Protein AF-A0A6J3S0J9-F1 (afdb_monomer)

Mean predicted aligned error: 17.0 Å

Solvent-accessible surface area (backbone atoms only — not comparable to full-atom values): 11962 Å² total; per-residue (Å²): 136,82,73,80,59,56,65,54,53,52,51,50,51,54,50,50,54,51,52,51,59,61,66,66,58,61,76,77,70,78,96,75,83,48,81,46,77,47,81,47,69,48,65,46,80,63,73,76,45,63,45,34,35,37,41,35,29,49,75,87,43,62,24,28,32,37,34,47,89,78,54,44,49,42,51,71,37,80,84,13,41,66,56,21,55,54,45,59,74,30,66,72,55,39,50,50,60,51,46,36,37,56,72,44,43,46,46,48,44,68,71,41,34,71,74,58,75,64,53,80,56,81,56,47,78,47,78,47,75,54,89,70,73,98,82,64,100,66,93,48,73,43,75,50,72,42,70,59,64,88,73,85,62,67,74,62,56,58,58,52,54,54,54,52,54,53,51,51,52,54,51,53,51,48,50,52,52,52,55,50,65,74,63,55,88,81,84,80,86,84,87,85,89,81,91,81,134

InterPro domains:
  IPR000353 MHC class II, beta chain, N-terminal [PF00969] (40-112)
  IPR000353 MHC class II, beta chain, N-terminal [SM00921] (39-113)
  IPR011162 MHC classes I/II-like antigen recognition protein [SSF54452] (3-119)
  IPR014745 MHC class II, alpha/beta chain, N-terminal [G3DSA:3.10.320.10] (2-117)
  IPR050160 Major Histocompatibility Complex/Immunoglobulin [PTHR19944] (23-147)

Secondary structure (DSSP, 8-state):
---THHHHHHHHHHHHHHHHHHHS----------EEEEEEEEEETTTTEEEEEEEEEETTEEEEEEETTTTEEEESSGGGHHHHHHHHT-HHHHHHHHHHIIIIIIHHHHHHTTTTTT---PPEEEEEE----TT--S--EEEEEES------HHHHHHHHHHHHHHHHHHHHHHHHHHHHHH---PPP--------

Sequence (197 aa):
MGSSWVPWVVALLVTVVRLDSSMTQGRDAPEDFVIQAKADCYFTNGTENVQFVVRFIFNLEEYARFDSNLGMFVALTELGQPDAELWNNRPDILARSRASVDALCRHNYKLGAPFTVGRKVQPEVTVYPERIPALQHHNLLLCSVTGAQSEYPWRKMLSGIAAFLVGLVFLLVGIVIHTRARKGPKRSSSSTATLRS

Radius of gyration: 37.77 Å; Cα contacts (8 Å, |Δi|>4): 176; chains: 1; bounding box: 152×61×64 Å

Organism: Tursiops truncatus (NCBI:txid9739)

pLDDT: mean 81.74, std 18.05, range [35.72, 98.62]

Structure (mmCIF, N/CA/C/O backbone):
data_AF-A0A6J3S0J9-F1
#
_entry.id   AF-A0A6J3S0J9-F1
#
loop_
_atom_site.group_PDB
_atom_site.id
_atom_site.type_symbol
_atom_site.label_atom_id
_atom_site.label_alt_id
_atom_site.label_comp_id
_atom_site.label_asym_id
_atom_site.label_entity_id
_atom_site.label_seq_id
_atom_site.pdbx_PDB_ins_code
_atom_site.Cartn_x
_atom_site.Cartn_y
_atom_site.Cartn_z
_atom_site.occupancy
_atom_site.B_iso_or_equiv
_atom_site.auth_seq_id
_atom_site.auth_comp_id
_atom_site.auth_asym_id
_atom_site.auth_atom_id
_atom_site.pdbx_PDB_model_num
ATOM 1 N N . MET A 1 1 ? 63.272 47.894 10.908 1.00 46.72 1 MET A N 1
ATOM 2 C CA . MET A 1 1 ? 62.510 47.141 11.925 1.00 46.72 1 MET A CA 1
ATOM 3 C C . MET A 1 1 ? 61.550 46.196 11.212 1.00 46.72 1 MET A C 1
ATOM 5 O O . MET A 1 1 ? 60.620 46.671 10.577 1.00 46.72 1 MET A O 1
ATOM 9 N N . GLY A 1 2 ? 61.840 44.890 11.203 1.00 51.22 2 GLY A N 1
ATOM 10 C CA . GLY A 1 2 ? 61.022 43.879 10.518 1.00 51.22 2 GLY A CA 1
ATOM 11 C C . GLY A 1 2 ? 59.756 43.558 11.312 1.00 51.22 2 GLY A C 1
ATOM 12 O O . GLY A 1 2 ? 59.812 43.411 12.530 1.00 51.22 2 GLY A O 1
ATOM 13 N N . SER A 1 3 ? 58.614 43.512 10.627 1.00 55.75 3 SER A N 1
ATOM 14 C CA . SER A 1 3 ? 57.280 43.384 11.216 1.00 55.75 3 SER A CA 1
ATOM 15 C C . SER A 1 3 ? 57.087 42.032 11.918 1.00 55.75 3 SER A C 1
ATOM 17 O O . SER A 1 3 ? 56.762 41.024 11.294 1.00 55.75 3 SER A O 1
ATOM 19 N N . SER A 1 4 ? 57.253 42.037 13.244 1.00 60.44 4 SER A N 1
ATOM 20 C CA . SER A 1 4 ? 56.967 40.929 14.178 1.00 60.44 4 SER A CA 1
ATOM 21 C C . SER A 1 4 ? 55.512 40.420 14.114 1.00 60.44 4 SER A C 1
ATOM 23 O O . SER A 1 4 ? 55.180 39.376 14.665 1.00 60.44 4 SER A O 1
ATOM 25 N N . TRP A 1 5 ? 54.625 41.128 13.411 1.00 58.59 5 TRP A N 1
ATOM 26 C CA . TRP A 1 5 ? 53.203 40.800 13.314 1.00 58.59 5 TRP A CA 1
ATOM 27 C C . TRP A 1 5 ? 52.876 39.800 12.197 1.00 58.59 5 TRP A C 1
ATOM 29 O O . TRP A 1 5 ? 51.875 39.095 12.289 1.00 58.59 5 TRP A O 1
ATOM 39 N N . VAL A 1 6 ? 53.725 39.682 11.169 1.00 66.94 6 VAL A N 1
ATOM 40 C CA . VAL A 1 6 ? 53.499 38.753 10.043 1.00 66.94 6 VAL A CA 1
ATOM 41 C C . VAL A 1 6 ? 53.469 37.279 10.488 1.00 66.94 6 VAL A C 1
ATOM 43 O O . VAL A 1 6 ? 52.544 36.572 10.088 1.00 66.94 6 VAL A O 1
ATOM 46 N N . PRO A 1 7 ? 54.381 36.793 11.357 1.00 77.38 7 PRO A N 1
ATOM 47 C CA . PRO A 1 7 ? 54.368 35.402 11.813 1.00 77.38 7 PRO A CA 1
ATOM 48 C C . PRO A 1 7 ? 53.100 35.036 12.588 1.00 77.38 7 PRO A C 1
ATOM 50 O O . PRO A 1 7 ? 52.563 33.948 12.404 1.00 77.38 7 PRO A O 1
ATOM 53 N N . TRP A 1 8 ? 52.595 35.953 13.419 1.00 73.81 8 TRP A N 1
ATOM 54 C CA . TRP A 1 8 ? 51.389 35.727 14.215 1.00 73.81 8 TRP A CA 1
ATOM 55 C C . TRP A 1 8 ? 50.136 35.675 13.353 1.00 73.81 8 TRP A C 1
ATOM 57 O O . TRP A 1 8 ? 49.306 34.799 13.558 1.00 73.81 8 TRP A O 1
ATOM 67 N N . VAL A 1 9 ? 50.022 36.550 12.351 1.00 82.56 9 VAL A N 1
ATOM 68 C CA . VAL A 1 9 ? 48.892 36.522 11.411 1.00 82.56 9 VAL A CA 1
ATOM 69 C C . VAL A 1 9 ? 48.903 35.233 10.590 1.00 82.56 9 VAL A C 1
ATOM 71 O O . VAL A 1 9 ? 47.863 34.597 10.448 1.00 82.56 9 VAL A O 1
ATOM 74 N N . VAL A 1 10 ? 50.072 34.796 10.109 1.00 80.06 10 VAL A N 1
ATOM 75 C CA . VAL A 1 10 ? 50.202 33.528 9.373 1.00 80.06 10 VAL A CA 1
ATOM 76 C C . VAL A 1 10 ? 49.875 32.333 10.271 1.00 80.06 10 VAL A C 1
ATOM 78 O O . VAL A 1 10 ? 49.118 31.459 9.860 1.00 80.06 10 VAL A O 1
ATOM 81 N N . ALA A 1 11 ? 50.371 32.307 11.511 1.00 82.06 11 ALA A N 1
ATOM 82 C CA . ALA A 1 11 ? 50.047 31.252 12.468 1.00 82.06 11 ALA A CA 1
ATOM 83 C C . ALA A 1 11 ? 48.541 31.199 12.770 1.00 82.06 11 ALA A C 1
ATOM 85 O O . ALA A 1 11 ? 47.950 30.121 12.779 1.00 82.06 11 ALA A O 1
ATOM 86 N N . LEU A 1 12 ? 47.902 32.354 12.958 1.00 78.94 12 LEU A N 1
ATOM 87 C CA . LEU A 1 12 ? 46.475 32.451 13.259 1.00 78.94 12 LEU A CA 1
ATOM 88 C C . LEU A 1 12 ? 45.626 32.015 12.057 1.00 78.94 12 LEU A C 1
ATOM 90 O O . LEU A 1 12 ? 44.714 31.214 12.229 1.00 78.94 12 LEU A O 1
ATOM 94 N N . LEU A 1 13 ? 45.991 32.420 10.836 1.00 78.06 13 LEU A N 1
ATOM 95 C CA . LEU A 1 13 ? 45.344 31.956 9.604 1.00 78.06 13 LEU A CA 1
ATOM 96 C C . LEU A 1 13 ? 45.483 30.440 9.412 1.00 78.06 13 LEU A C 1
ATOM 98 O O . LEU A 1 13 ? 44.496 29.775 9.122 1.00 78.06 13 LEU A O 1
ATOM 102 N N . VAL A 1 14 ? 46.671 29.867 9.633 1.00 78.06 14 VAL A N 1
ATOM 103 C CA . VAL A 1 14 ? 46.882 28.408 9.545 1.00 78.06 14 VAL A CA 1
ATOM 104 C C . VAL A 1 14 ? 46.053 27.664 10.595 1.00 78.06 14 VAL A C 1
ATOM 106 O O . VAL A 1 14 ? 45.513 26.597 10.307 1.00 78.06 14 VAL A O 1
ATOM 109 N N . THR A 1 15 ? 45.920 28.228 11.797 1.00 75.12 15 THR A N 1
ATOM 110 C CA . THR A 1 15 ? 45.130 27.628 12.882 1.00 75.12 15 THR A CA 1
ATOM 111 C C . THR A 1 15 ? 43.634 27.687 12.574 1.00 75.12 15 THR A C 1
ATOM 113 O O . THR A 1 15 ? 42.947 26.687 12.754 1.00 75.12 15 THR A O 1
ATOM 116 N N . VAL A 1 16 ? 43.142 28.811 12.040 1.00 71.88 16 VAL A N 1
ATOM 117 C CA . VAL A 1 16 ? 41.743 28.978 11.608 1.00 71.88 16 VAL A CA 1
ATOM 118 C C . VAL A 1 16 ? 41.410 28.042 10.445 1.00 71.88 16 VAL A C 1
ATOM 120 O O . VAL A 1 16 ? 40.417 27.329 10.521 1.00 71.88 16 VAL A O 1
ATOM 123 N N . VAL A 1 17 ? 42.273 27.942 9.427 1.00 72.31 17 VAL A N 1
ATOM 124 C CA . VAL A 1 17 ? 42.080 27.010 8.298 1.00 72.31 17 VAL A CA 1
ATOM 125 C C . VAL A 1 17 ? 42.103 25.549 8.766 1.00 72.31 17 VAL A C 1
ATOM 127 O O . VAL A 1 17 ? 41.309 24.738 8.291 1.00 72.31 17 VAL A O 1
ATOM 130 N N . ARG A 1 18 ? 42.962 25.196 9.735 1.00 65.31 18 ARG A N 1
ATOM 131 C CA . ARG A 1 18 ? 42.960 23.854 10.343 1.00 65.31 18 ARG A CA 1
ATOM 132 C C . ARG A 1 18 ? 41.688 23.564 11.142 1.00 65.31 18 ARG A C 1
ATOM 134 O O . ARG A 1 18 ? 41.173 22.452 11.045 1.00 65.31 18 ARG A O 1
ATOM 141 N N . LEU A 1 19 ? 41.185 24.533 11.905 1.00 59.28 19 LEU A N 1
ATOM 142 C CA . LEU A 1 19 ? 39.927 24.416 12.651 1.00 59.28 19 LEU A CA 1
ATOM 143 C C . LEU A 1 19 ? 38.725 24.254 11.710 1.00 59.28 19 LEU A C 1
ATOM 145 O O . LEU A 1 19 ? 37.902 23.372 11.950 1.00 59.28 19 LEU A O 1
ATOM 149 N N . ASP A 1 20 ? 38.679 25.002 10.606 1.00 56.66 20 ASP A N 1
ATOM 150 C CA . ASP A 1 20 ? 37.645 24.847 9.574 1.00 56.66 20 ASP A CA 1
ATOM 151 C C . ASP A 1 20 ? 37.714 23.467 8.906 1.00 56.66 20 ASP A C 1
ATOM 153 O O . ASP A 1 20 ? 36.693 22.796 8.780 1.00 56.66 20 ASP A O 1
ATOM 157 N N . SER A 1 21 ? 38.914 22.977 8.566 1.00 56.25 21 SER A N 1
ATOM 158 C CA . SER A 1 21 ? 39.073 21.636 7.978 1.00 56.25 21 SER A CA 1
ATOM 159 C C . SER A 1 21 ? 38.695 20.493 8.931 1.00 56.25 21 SER A C 1
ATOM 161 O O . SER A 1 21 ? 38.283 19.426 8.487 1.00 56.25 21 SER A O 1
ATOM 163 N N . SER A 1 22 ? 38.799 20.712 10.248 1.00 54.09 22 SER A N 1
ATOM 164 C CA . SER A 1 22 ? 38.376 19.738 11.262 1.00 54.09 22 SER A CA 1
ATOM 165 C C . SER A 1 22 ? 36.866 19.764 11.513 1.00 54.09 22 SER A C 1
ATOM 167 O O . SER A 1 22 ? 36.322 18.759 11.966 1.00 54.09 22 SER A O 1
ATOM 169 N N . MET A 1 23 ? 36.192 20.891 11.258 1.00 51.59 23 MET A N 1
ATOM 170 C CA . MET A 1 23 ? 34.734 21.019 11.367 1.00 51.59 23 MET A CA 1
ATOM 171 C C . MET A 1 23 ? 34.013 20.551 10.092 1.00 51.59 23 MET A C 1
ATOM 173 O O . MET A 1 23 ? 32.847 20.170 10.168 1.00 51.59 23 MET A O 1
ATOM 177 N N . THR A 1 24 ? 34.696 20.526 8.938 1.00 48.28 24 THR A N 1
ATOM 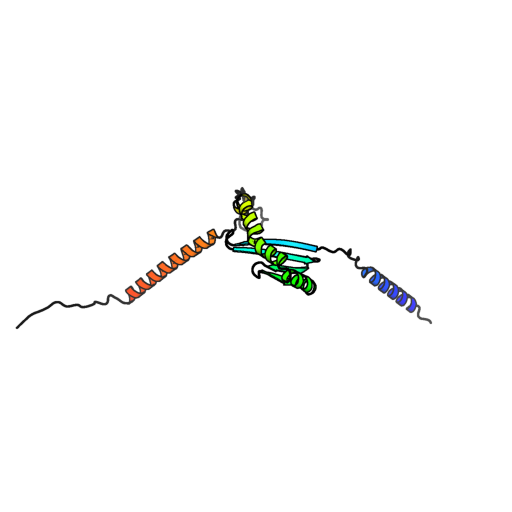178 C CA . THR A 1 24 ? 34.169 19.973 7.674 1.00 48.28 24 THR A CA 1
ATOM 179 C C . THR A 1 24 ? 34.428 18.484 7.485 1.00 48.28 24 THR A C 1
ATOM 181 O O . THR A 1 24 ? 33.928 17.913 6.515 1.00 48.28 24 THR A O 1
ATOM 184 N N . GLN A 1 25 ? 35.080 17.815 8.442 1.00 49.88 25 GLN A N 1
ATOM 185 C CA . GLN A 1 25 ? 34.893 16.377 8.619 1.00 49.88 25 GLN A CA 1
ATOM 186 C C . GLN A 1 25 ? 33.493 16.155 9.206 1.00 49.88 25 GLN A C 1
ATOM 188 O O . GLN A 1 25 ? 33.313 15.762 10.362 1.00 49.88 25 GLN A O 1
ATOM 193 N N . GLY A 1 26 ? 32.477 16.466 8.391 1.00 52.38 26 GLY A N 1
ATOM 194 C CA . GLY A 1 26 ? 31.163 15.876 8.532 1.00 52.38 26 GLY A CA 1
ATOM 195 C C . GLY A 1 26 ? 31.412 14.396 8.730 1.00 52.38 26 GLY A C 1
ATOM 196 O O . GLY A 1 26 ? 32.150 13.791 7.957 1.00 52.38 26 GLY A O 1
ATOM 197 N N . ARG A 1 27 ? 30.926 13.856 9.848 1.00 55.41 27 ARG A N 1
ATOM 198 C CA . ARG A 1 27 ? 31.007 12.421 10.108 1.00 55.41 27 ARG A CA 1
ATOM 199 C C . ARG A 1 27 ? 30.498 11.754 8.843 1.00 55.41 27 ARG A C 1
ATOM 201 O O . ARG A 1 27 ? 29.330 11.970 8.519 1.00 55.41 27 ARG A O 1
ATOM 208 N N . ASP A 1 28 ? 31.373 11.049 8.130 1.00 59.69 28 ASP A N 1
ATOM 209 C CA . ASP A 1 28 ? 30.977 10.259 6.977 1.00 59.69 28 ASP A CA 1
ATOM 210 C C . ASP A 1 28 ? 29.789 9.427 7.448 1.00 59.69 28 ASP A C 1
ATOM 212 O O . ASP A 1 28 ? 29.893 8.653 8.409 1.00 59.69 28 ASP A O 1
ATOM 216 N N . ALA A 1 29 ? 28.610 9.715 6.891 1.00 63.25 29 ALA A N 1
ATOM 217 C CA . ALA A 1 29 ? 27.454 8.889 7.165 1.00 63.25 29 ALA A CA 1
ATOM 218 C C . ALA A 1 29 ? 27.861 7.468 6.751 1.00 63.25 29 ALA A C 1
ATOM 220 O O . ALA A 1 29 ? 28.479 7.325 5.693 1.00 63.25 29 ALA A O 1
ATOM 221 N N . PRO A 1 30 ? 27.593 6.434 7.569 1.00 61.44 30 PRO A N 1
ATOM 222 C CA . PRO A 1 30 ? 27.855 5.069 7.138 1.00 61.44 30 PRO A CA 1
ATOM 223 C C . PRO A 1 30 ? 27.197 4.869 5.768 1.00 61.44 30 PRO A C 1
ATOM 225 O O . PRO A 1 30 ? 26.044 5.268 5.585 1.00 61.44 30 PRO A O 1
ATOM 228 N N . GLU A 1 31 ? 27.948 4.333 4.802 1.00 75.31 31 GLU A N 1
ATOM 229 C CA . GLU A 1 31 ? 27.462 4.048 3.447 1.00 75.31 31 GLU A CA 1
ATOM 230 C C . GLU A 1 31 ? 26.459 2.880 3.487 1.00 75.31 31 GLU A C 1
ATOM 232 O O . GLU A 1 31 ? 26.742 1.769 3.045 1.00 75.31 31 GLU A O 1
ATOM 237 N N . ASP A 1 32 ? 25.286 3.116 4.071 1.00 87.31 32 ASP A N 1
ATOM 238 C CA . ASP A 1 32 ? 24.189 2.160 4.147 1.00 87.31 32 ASP A CA 1
ATOM 239 C C . ASP A 1 32 ? 23.201 2.388 3.002 1.00 87.31 32 ASP A C 1
ATOM 241 O O . ASP A 1 32 ? 22.883 3.518 2.619 1.00 87.31 32 ASP A O 1
ATOM 245 N N . PHE A 1 33 ? 22.668 1.284 2.480 1.00 89.31 33 PHE A N 1
ATOM 246 C CA . PHE A 1 33 ? 21.561 1.304 1.534 1.00 89.31 33 PHE A CA 1
ATOM 247 C C . PHE A 1 33 ? 20.405 0.437 2.033 1.00 89.31 33 PHE A C 1
ATOM 249 O O . PHE A 1 33 ? 20.592 -0.614 2.645 1.00 89.31 33 PHE A O 1
ATOM 256 N N . VAL A 1 34 ? 19.182 0.875 1.750 1.00 95.06 34 VAL A N 1
ATOM 257 C CA . VAL A 1 34 ? 17.946 0.195 2.128 1.00 95.06 34 VAL A CA 1
ATOM 258 C C . VAL A 1 34 ? 17.063 0.056 0.898 1.00 95.06 34 VAL A C 1
ATOM 260 O O . VAL A 1 34 ? 16.648 1.047 0.297 1.00 95.06 34 VAL A O 1
ATOM 263 N N . ILE A 1 35 ? 16.729 -1.189 0.562 1.00 94.88 35 ILE A N 1
ATOM 264 C CA . ILE A 1 35 ? 15.734 -1.527 -0.458 1.00 94.88 35 ILE A CA 1
ATOM 265 C C . ILE A 1 35 ? 14.481 -2.031 0.254 1.00 94.88 35 ILE A C 1
ATOM 267 O O . ILE A 1 35 ? 14.553 -2.916 1.109 1.00 94.88 35 ILE A O 1
ATOM 271 N N . GLN A 1 36 ? 13.320 -1.486 -0.100 1.00 97.81 36 GLN A N 1
ATOM 272 C CA . GLN A 1 36 ? 12.030 -1.922 0.425 1.00 97.81 36 GLN A CA 1
ATOM 273 C C . GLN A 1 36 ? 11.041 -2.143 -0.714 1.00 97.81 36 GLN A C 1
ATOM 275 O O . GLN A 1 36 ? 10.965 -1.355 -1.653 1.00 97.81 36 GLN A O 1
ATOM 280 N N . ALA A 1 37 ? 10.224 -3.184 -0.583 1.00 97.06 37 ALA A N 1
ATOM 281 C CA . ALA A 1 37 ? 9.032 -3.376 -1.393 1.00 97.06 37 ALA A CA 1
ATOM 282 C C . ALA A 1 37 ? 7.812 -3.381 -0.468 1.00 97.06 37 ALA A C 1
ATOM 284 O O . ALA A 1 37 ? 7.770 -4.143 0.501 1.00 97.06 37 ALA A O 1
ATOM 285 N N . LYS A 1 38 ? 6.827 -2.522 -0.741 1.00 97.88 38 LYS A N 1
ATOM 286 C CA . LYS A 1 38 ? 5.572 -2.451 0.023 1.00 97.88 38 LYS A CA 1
ATOM 287 C C . LYS A 1 38 ? 4.406 -2.827 -0.872 1.00 97.88 38 LYS A C 1
ATOM 289 O O . LYS A 1 38 ? 4.217 -2.204 -1.910 1.00 97.88 38 LYS A O 1
ATOM 294 N N . ALA A 1 39 ? 3.648 -3.840 -0.470 1.00 97.50 39 ALA A N 1
ATOM 295 C CA . ALA A 1 39 ? 2.450 -4.293 -1.163 1.00 97.50 39 ALA A CA 1
ATOM 296 C C . ALA A 1 39 ? 1.217 -3.867 -0.355 1.00 97.50 39 ALA A C 1
ATOM 298 O O . ALA A 1 39 ? 0.883 -4.485 0.656 1.00 97.50 39 ALA A O 1
ATOM 299 N N . ASP A 1 40 ? 0.570 -2.797 -0.803 1.00 98.06 40 ASP A N 1
ATOM 300 C CA . ASP A 1 40 ? -0.580 -2.187 -0.150 1.00 98.06 40 ASP A CA 1
ATOM 301 C C . ASP A 1 40 ? -1.884 -2.631 -0.833 1.00 98.06 40 ASP A C 1
ATOM 303 O O . ASP A 1 40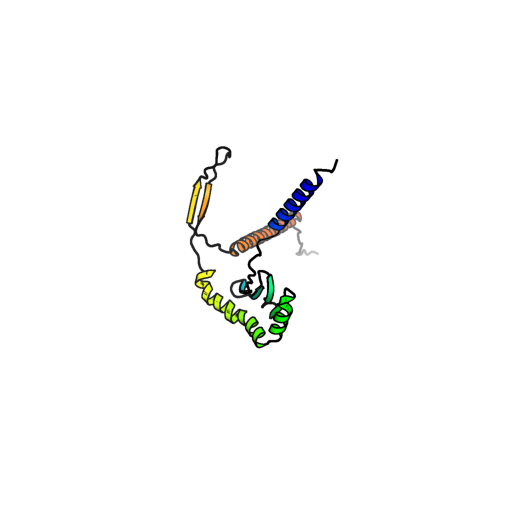 ? -1.988 -2.668 -2.062 1.00 98.06 40 ASP A O 1
ATOM 307 N N . CYS A 1 41 ? -2.906 -2.927 -0.027 1.00 97.69 41 CYS A N 1
ATOM 308 C CA . CYS A 1 41 ? -4.274 -3.164 -0.486 1.00 97.69 41 CYS A CA 1
ATOM 309 C C . CYS A 1 41 ? -5.195 -2.091 0.104 1.00 97.69 41 CYS A C 1
ATOM 311 O O . CYS A 1 41 ? -5.412 -2.054 1.317 1.00 97.69 41 CYS A O 1
ATOM 313 N N . TYR A 1 42 ? -5.765 -1.244 -0.748 1.00 96.62 42 TYR A N 1
ATOM 314 C CA . TYR A 1 42 ? -6.741 -0.233 -0.350 1.00 96.62 42 TYR A CA 1
ATOM 315 C C . TYR A 1 42 ? -8.157 -0.748 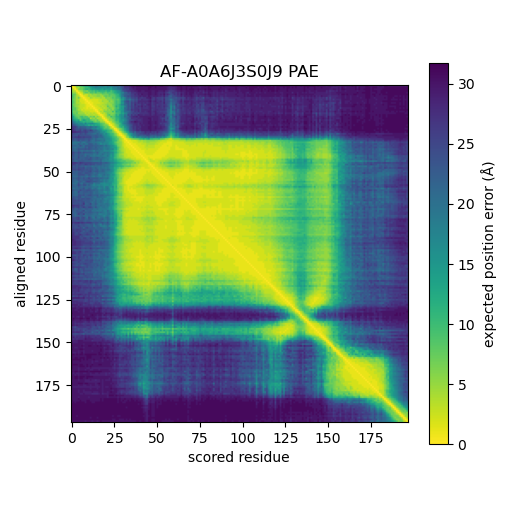-0.598 1.00 96.62 42 TYR A C 1
ATOM 317 O O . TYR A 1 42 ? -8.504 -1.121 -1.716 1.00 96.62 42 TYR A O 1
ATOM 325 N N . PHE A 1 43 ? -8.975 -0.754 0.453 1.00 95.00 43 PHE A N 1
ATOM 326 C CA . PHE A 1 43 ? -10.333 -1.295 0.445 1.00 95.00 43 PHE A CA 1
ATOM 327 C C . PHE A 1 43 ? -11.348 -0.164 0.587 1.00 95.00 43 PHE A C 1
ATOM 329 O O . PHE A 1 43 ? -11.467 0.435 1.656 1.00 95.00 43 PHE A O 1
ATOM 336 N N . THR A 1 44 ? -12.094 0.122 -0.479 1.00 92.62 44 THR A N 1
ATOM 337 C CA . THR A 1 44 ? -13.189 1.095 -0.454 1.00 92.62 44 THR A CA 1
ATOM 338 C C . THR A 1 44 ? -14.514 0.350 -0.508 1.00 92.62 44 THR A C 1
ATOM 340 O O . THR A 1 44 ? -14.765 -0.428 -1.427 1.00 92.62 44 THR A O 1
ATOM 343 N N . ASN A 1 45 ? -15.361 0.592 0.495 1.00 89.94 45 ASN A N 1
ATOM 344 C CA . ASN A 1 45 ? -16.615 -0.134 0.697 1.00 89.94 45 ASN A CA 1
ATOM 345 C C . ASN A 1 45 ? -16.418 -1.665 0.775 1.00 89.94 45 ASN A C 1
ATOM 347 O O . ASN A 1 45 ? -16.964 -2.449 -0.003 1.00 89.94 45 ASN A O 1
ATOM 351 N N . GLY A 1 46 ? -15.579 -2.104 1.716 1.00 88.94 46 GLY A N 1
ATOM 352 C CA . GLY A 1 46 ? -15.258 -3.519 1.891 1.00 88.94 46 GLY A CA 1
ATOM 353 C C . GLY A 1 46 ? -14.446 -4.059 0.718 1.00 88.94 46 GLY A C 1
ATOM 354 O O . GLY A 1 46 ? -13.377 -3.541 0.415 1.00 88.94 46 GLY A O 1
ATOM 355 N N . THR A 1 47 ? -14.943 -5.104 0.055 1.00 93.88 47 THR A N 1
ATOM 356 C CA . THR A 1 47 ? -14.276 -5.661 -1.126 1.00 93.88 47 THR A CA 1
ATOM 357 C C . THR A 1 47 ? -14.834 -5.128 -2.436 1.00 93.88 47 THR A C 1
ATOM 359 O O . THR A 1 47 ? -14.427 -5.633 -3.460 1.00 93.88 47 THR A O 1
ATOM 362 N N . GLU A 1 48 ? -15.784 -4.196 -2.487 1.00 92.12 48 GLU A N 1
ATOM 363 C CA . GLU A 1 48 ? -16.358 -3.776 -3.777 1.00 92.12 48 GLU A CA 1
ATOM 364 C C . GLU A 1 48 ? -15.284 -3.172 -4.696 1.00 92.12 48 GLU A C 1
ATOM 366 O O . GLU A 1 48 ? -15.003 -3.719 -5.767 1.00 92.12 48 GLU A O 1
ATOM 371 N N . ASN A 1 49 ? -14.602 -2.134 -4.209 1.00 95.06 49 ASN A N 1
ATOM 372 C CA . ASN A 1 49 ? -13.510 -1.473 -4.908 1.00 95.06 49 ASN A CA 1
ATOM 373 C C . ASN A 1 49 ? -12.192 -1.696 -4.153 1.00 95.06 49 ASN A C 1
ATOM 375 O O . ASN A 1 49 ? -12.033 -1.255 -3.011 1.00 95.06 49 ASN A O 1
ATOM 379 N N . VAL A 1 50 ? -11.263 -2.410 -4.789 1.00 97.56 50 VAL A N 1
ATOM 380 C CA . VAL A 1 50 ? -9.982 -2.802 -4.199 1.00 97.56 50 VAL A CA 1
ATOM 381 C C . VAL A 1 50 ? -8.861 -2.377 -5.127 1.00 97.56 50 VAL A C 1
ATOM 383 O O . VAL A 1 50 ? -8.806 -2.831 -6.266 1.00 97.56 50 VAL A O 1
ATOM 386 N N . GLN A 1 51 ? -7.953 -1.553 -4.612 1.00 97.81 51 GLN A N 1
ATOM 387 C CA . GLN A 1 51 ? -6.746 -1.152 -5.321 1.00 97.81 51 GLN A CA 1
ATOM 388 C C . GLN A 1 51 ? -5.542 -1.854 -4.697 1.00 97.81 51 GLN A C 1
ATOM 390 O O . GLN A 1 51 ? -5.275 -1.711 -3.504 1.00 97.81 51 GLN A O 1
ATOM 395 N N . PHE A 1 52 ? -4.810 -2.599 -5.515 1.00 98.38 52 PHE A N 1
ATOM 396 C CA . PHE A 1 52 ? -3.521 -3.173 -5.161 1.00 98.38 52 PHE A CA 1
ATOM 397 C C . PHE A 1 52 ? -2.389 -2.300 -5.705 1.00 98.38 52 PHE A C 1
ATOM 399 O O . PHE A 1 52 ? -2.377 -1.964 -6.894 1.00 98.38 52 PHE A O 1
ATOM 406 N N . VAL A 1 53 ? -1.444 -1.946 -4.837 1.00 98.44 53 VAL A N 1
ATOM 407 C CA . VAL A 1 53 ? -0.283 -1.121 -5.181 1.00 98.44 53 VAL A CA 1
ATOM 408 C C . VAL A 1 53 ? 0.981 -1.782 -4.652 1.00 98.44 53 VAL A C 1
ATOM 410 O O . VAL A 1 53 ? 1.054 -2.109 -3.471 1.00 98.44 53 VAL A O 1
ATOM 413 N N . VAL A 1 54 ? 1.992 -1.950 -5.503 1.00 98.25 54 VAL A N 1
ATOM 414 C CA . VAL A 1 54 ? 3.332 -2.373 -5.067 1.00 98.25 54 VAL A CA 1
ATOM 415 C C . VAL A 1 54 ? 4.297 -1.226 -5.283 1.00 98.25 54 VAL A C 1
ATOM 417 O O . VAL A 1 54 ? 4.445 -0.775 -6.411 1.00 98.25 54 VAL A O 1
ATOM 420 N N . ARG A 1 55 ? 4.945 -0.763 -4.218 1.00 98.38 55 ARG A N 1
ATOM 421 C CA . ARG A 1 55 ? 5.914 0.338 -4.227 1.00 98.38 55 ARG A CA 1
ATOM 422 C C . ARG A 1 55 ? 7.318 -0.217 -4.042 1.00 98.38 55 ARG A C 1
ATOM 424 O O . ARG A 1 55 ? 7.539 -0.948 -3.075 1.00 98.38 55 ARG A O 1
ATOM 431 N N . PHE A 1 56 ? 8.247 0.160 -4.911 1.00 98.12 56 PHE A N 1
ATOM 432 C CA . PHE A 1 56 ? 9.668 -0.164 -4.795 1.00 98.12 56 PHE A CA 1
ATOM 433 C C . PHE A 1 56 ? 10.428 1.089 -4.367 1.00 98.12 56 PHE A C 1
ATOM 435 O O . PHE A 1 56 ? 10.338 2.129 -5.017 1.00 98.12 56 PHE A O 1
ATOM 442 N N . ILE A 1 57 ? 11.114 1.003 -3.228 1.00 98.25 57 ILE A N 1
ATOM 443 C CA . ILE A 1 57 ? 11.696 2.143 -2.518 1.00 98.25 57 ILE A CA 1
ATOM 444 C C . ILE A 1 57 ? 13.181 1.876 -2.290 1.00 98.25 57 ILE A C 1
ATOM 446 O O . ILE A 1 57 ? 13.545 0.839 -1.733 1.00 98.25 57 ILE A O 1
ATOM 450 N N . PHE A 1 58 ? 14.020 2.829 -2.678 1.00 96.38 58 PHE A N 1
ATOM 451 C CA . PHE A 1 58 ? 15.459 2.831 -2.455 1.00 96.38 58 PHE A CA 1
ATOM 452 C C . PHE A 1 58 ? 15.834 4.041 -1.598 1.00 96.38 58 PHE A C 1
ATOM 454 O O . PHE A 1 58 ? 15.542 5.168 -1.977 1.00 96.38 58 PHE A O 1
ATOM 461 N N . ASN A 1 59 ? 16.441 3.830 -0.426 1.00 93.12 59 ASN A N 1
ATOM 462 C CA . ASN A 1 59 ? 16.889 4.905 0.475 1.00 93.12 59 ASN A CA 1
ATOM 463 C C . ASN A 1 59 ? 15.826 5.987 0.752 1.00 93.12 59 ASN A C 1
ATOM 465 O O . ASN A 1 59 ? 16.149 7.165 0.863 1.00 93.12 59 ASN A O 1
ATOM 469 N N . LEU A 1 60 ? 14.562 5.567 0.912 1.00 93.56 60 LEU A N 1
ATOM 470 C CA . LEU A 1 60 ? 13.359 6.401 1.110 1.00 93.56 60 LEU A CA 1
ATOM 471 C C . LEU A 1 60 ? 12.739 7.003 -0.162 1.00 93.56 60 LEU A C 1
ATOM 473 O O . LEU A 1 60 ? 11.633 7.537 -0.085 1.00 93.56 60 LEU A O 1
ATOM 477 N N . GLU A 1 61 ? 13.378 6.870 -1.319 1.00 96.44 61 GLU A N 1
ATOM 478 C CA . GLU A 1 61 ? 12.844 7.316 -2.603 1.00 96.44 61 GLU A CA 1
ATOM 479 C C . GLU A 1 61 ? 12.103 6.177 -3.309 1.00 96.44 61 GLU A C 1
ATOM 481 O O . GLU A 1 61 ? 12.659 5.116 -3.595 1.00 96.44 61 GLU A O 1
ATOM 486 N N . GLU A 1 62 ? 10.814 6.375 -3.580 1.00 98.00 62 GLU A N 1
ATOM 487 C CA . GLU A 1 62 ? 10.038 5.424 -4.370 1.00 98.00 62 GLU A CA 1
ATOM 488 C C . GLU A 1 62 ? 10.400 5.576 -5.849 1.00 98.00 62 GLU A C 1
ATOM 490 O O . GLU A 1 62 ? 10.091 6.596 -6.459 1.00 98.00 62 GLU A O 1
ATOM 495 N N . TYR A 1 63 ? 11.042 4.561 -6.423 1.00 98.12 63 TYR A N 1
ATOM 496 C CA . TYR A 1 63 ? 11.612 4.645 -7.766 1.00 98.12 63 TYR A CA 1
ATOM 497 C C . TYR A 1 63 ? 10.717 3.993 -8.834 1.00 98.12 63 TYR A C 1
ATOM 499 O O . TYR A 1 63 ? 10.698 4.427 -9.987 1.00 98.12 63 TYR A O 1
ATOM 507 N N . ALA A 1 64 ? 9.917 2.989 -8.461 1.00 98.44 64 ALA A N 1
ATOM 508 C CA . ALA A 1 64 ? 8.956 2.326 -9.342 1.00 98.44 64 ALA A CA 1
ATOM 509 C C . ALA A 1 64 ? 7.719 1.845 -8.570 1.00 98.44 64 ALA A C 1
ATOM 511 O O . ALA A 1 64 ? 7.779 1.572 -7.367 1.00 98.44 64 ALA A O 1
ATOM 512 N N . ARG A 1 65 ? 6.589 1.699 -9.270 1.00 98.44 65 ARG A N 1
ATOM 513 C CA . ARG A 1 65 ? 5.310 1.280 -8.683 1.00 98.44 65 ARG A CA 1
ATOM 514 C C . ARG A 1 65 ? 4.477 0.434 -9.635 1.00 98.44 65 ARG A C 1
ATOM 516 O O . ARG A 1 65 ? 4.285 0.828 -10.774 1.00 98.44 65 ARG A O 1
ATOM 523 N N . PHE A 1 66 ? 3.880 -0.656 -9.162 1.00 98.62 66 PHE A N 1
ATOM 524 C CA . PHE A 1 66 ? 2.711 -1.256 -9.813 1.00 98.62 66 PHE A CA 1
ATOM 525 C C . PHE A 1 66 ? 1.430 -0.643 -9.253 1.00 98.62 66 PHE A C 1
ATOM 527 O O . PHE A 1 66 ? 1.251 -0.633 -8.036 1.00 98.62 66 PHE A O 1
ATOM 534 N N . ASP A 1 67 ? 0.522 -0.198 -10.119 1.00 98.06 67 ASP A N 1
ATOM 535 C CA . ASP A 1 67 ? -0.827 0.217 -9.725 1.00 98.06 67 ASP A CA 1
ATOM 536 C C . ASP A 1 67 ? -1.865 -0.618 -10.474 1.00 98.06 67 ASP A C 1
ATOM 538 O O . ASP A 1 67 ? -1.932 -0.585 -11.702 1.00 98.06 67 ASP A O 1
ATOM 542 N N . SER A 1 68 ? -2.700 -1.357 -9.742 1.00 98.00 68 SER A N 1
ATOM 543 C CA . SER A 1 68 ? -3.781 -2.163 -10.325 1.00 98.00 68 SER A CA 1
ATOM 544 C C . SER A 1 68 ? -4.799 -1.360 -11.141 1.00 98.00 68 SER A C 1
ATOM 546 O O . SER A 1 68 ? -5.355 -1.915 -12.085 1.00 98.00 68 SER A O 1
ATOM 548 N N . ASN A 1 69 ? -4.998 -0.068 -10.847 1.00 97.00 69 ASN A N 1
ATOM 549 C CA . ASN A 1 69 ? -5.889 0.793 -11.630 1.00 97.00 69 ASN A CA 1
ATOM 550 C C . ASN A 1 69 ? -5.321 1.081 -13.025 1.00 97.00 69 ASN A C 1
ATOM 552 O O . ASN A 1 69 ? -6.074 1.220 -13.985 1.00 97.00 69 ASN A O 1
ATOM 556 N N . LEU A 1 70 ? -3.992 1.153 -13.141 1.00 97.56 70 LEU A N 1
ATOM 557 C CA . LEU A 1 70 ? -3.290 1.253 -14.424 1.00 97.56 70 LEU A CA 1
ATOM 558 C C . LEU A 1 70 ? -3.049 -0.133 -15.036 1.00 97.56 70 LEU A C 1
ATOM 560 O O . LEU A 1 70 ? -2.893 -0.283 -16.245 1.00 97.56 70 LEU A O 1
ATOM 564 N N . GLY A 1 71 ? -2.990 -1.158 -14.188 1.00 97.62 71 GLY A N 1
ATOM 565 C CA . GLY A 1 71 ? -2.674 -2.525 -14.559 1.00 97.62 71 GLY A CA 1
ATOM 566 C C . GLY A 1 71 ? -1.229 -2.703 -15.016 1.00 97.62 71 GLY A C 1
ATOM 567 O O . GLY A 1 71 ? -0.956 -3.677 -15.716 1.00 97.62 71 GLY A O 1
ATOM 568 N N . MET A 1 72 ? -0.312 -1.795 -14.677 1.00 98.12 72 MET A N 1
ATOM 569 C CA . MET A 1 72 ? 1.086 -1.861 -15.106 1.00 98.12 72 MET A CA 1
ATOM 570 C C . MET A 1 72 ? 2.053 -1.197 -14.130 1.00 98.12 72 MET A C 1
ATOM 572 O O . MET A 1 72 ? 1.640 -0.482 -13.215 1.00 98.12 72 MET A O 1
ATOM 576 N N . PHE A 1 73 ? 3.340 -1.487 -14.313 1.00 98.44 73 PHE A N 1
ATOM 577 C CA . PHE A 1 73 ? 4.423 -0.851 -13.577 1.00 98.44 73 PHE A CA 1
ATOM 578 C C . PHE A 1 73 ? 4.736 0.518 -14.187 1.00 98.44 73 PHE A C 1
ATOM 580 O O . PHE A 1 73 ? 4.759 0.676 -15.406 1.00 98.44 73 PHE A O 1
ATOM 587 N N . VAL A 1 74 ? 4.979 1.506 -13.338 1.00 98.25 74 VAL A N 1
ATOM 588 C CA . VAL A 1 74 ? 5.290 2.887 -13.696 1.00 98.25 74 VAL A CA 1
ATOM 589 C C . VAL A 1 74 ? 6.571 3.278 -12.975 1.00 98.25 74 VAL A C 1
ATOM 591 O O . VAL A 1 74 ? 6.693 3.069 -11.766 1.00 98.25 74 VAL A O 1
ATOM 594 N N . ALA A 1 75 ? 7.522 3.836 -13.715 1.00 98.19 75 ALA A N 1
ATOM 595 C CA . ALA A 1 75 ? 8.713 4.444 -13.144 1.00 98.19 75 ALA A CA 1
ATOM 596 C C . ALA A 1 75 ? 8.367 5.825 -12.576 1.00 98.19 75 ALA A C 1
ATOM 598 O O . ALA A 1 75 ? 7.687 6.616 -13.231 1.00 98.19 75 ALA A O 1
ATOM 599 N N . LEU A 1 76 ? 8.816 6.102 -11.355 1.00 97.81 76 LEU A N 1
ATOM 600 C CA . LEU A 1 76 ? 8.663 7.407 -10.704 1.00 97.81 76 LEU A CA 1
ATOM 601 C C . LEU A 1 76 ? 9.944 8.242 -10.802 1.00 97.81 76 LEU A C 1
ATOM 603 O O . LEU A 1 76 ? 9.888 9.463 -10.687 1.00 97.81 76 LEU A O 1
ATOM 607 N N . THR A 1 77 ? 11.076 7.581 -11.044 1.00 97.62 77 THR A N 1
ATOM 608 C CA . THR A 1 77 ? 12.398 8.185 -11.219 1.00 97.62 77 THR A CA 1
ATOM 609 C C . THR A 1 77 ? 13.129 7.514 -12.383 1.00 97.62 77 THR A C 1
ATOM 611 O O . THR A 1 77 ? 12.724 6.445 -12.848 1.00 97.62 77 THR A O 1
ATOM 614 N N . GLU A 1 78 ? 14.231 8.112 -12.843 1.00 96.69 78 GLU A N 1
ATOM 615 C CA . GLU A 1 78 ? 15.066 7.543 -13.915 1.00 96.69 78 GLU A CA 1
ATOM 616 C C . GLU A 1 78 ? 15.622 6.158 -13.548 1.00 96.69 78 GLU A C 1
ATOM 618 O O . GLU A 1 78 ? 15.679 5.267 -14.393 1.00 96.69 78 GLU A O 1
ATOM 623 N N . LEU A 1 79 ? 15.938 5.940 -12.264 1.00 95.31 79 LEU A N 1
ATOM 624 C CA . LEU A 1 79 ? 16.400 4.649 -11.746 1.00 95.31 79 LEU A CA 1
ATOM 625 C C . LEU A 1 79 ? 15.378 3.527 -11.991 1.00 95.31 79 LEU A C 1
ATOM 627 O O . LEU A 1 79 ? 15.761 2.387 -12.236 1.00 95.31 79 LEU A O 1
ATOM 631 N N . GLY A 1 80 ? 14.079 3.841 -11.938 1.00 97.62 80 GLY A N 1
ATOM 632 C CA . GLY A 1 80 ? 13.006 2.859 -12.101 1.00 97.62 80 GLY A CA 1
ATOM 633 C C . GLY A 1 80 ? 12.572 2.576 -13.524 1.00 97.62 80 GLY A C 1
ATOM 634 O O . GLY A 1 80 ? 11.805 1.636 -13.736 1.00 97.62 80 GLY A O 1
ATOM 635 N N . GLN A 1 81 ? 13.032 3.361 -14.496 1.00 98.31 81 GLN A N 1
ATOM 636 C CA . GLN A 1 81 ? 12.686 3.164 -15.898 1.00 98.31 81 GLN A CA 1
ATOM 637 C C . GLN A 1 81 ? 13.043 1.761 -16.425 1.00 98.31 81 GLN A C 1
ATOM 639 O O . GLN A 1 81 ? 12.134 1.098 -16.937 1.00 98.31 81 GLN A O 1
ATOM 644 N N . PRO A 1 82 ? 14.286 1.253 -16.272 1.00 98.12 82 PRO A N 1
ATOM 645 C CA . PRO A 1 82 ? 14.637 -0.075 -16.781 1.00 98.12 82 PRO A CA 1
ATOM 646 C C . PRO A 1 82 ? 13.807 -1.190 -16.134 1.00 98.12 82 PRO A C 1
ATOM 648 O O . PRO A 1 82 ? 13.379 -2.119 -16.820 1.00 98.12 82 PRO A O 1
ATOM 651 N N . ASP A 1 83 ? 13.525 -1.076 -14.836 1.00 97.50 83 ASP A N 1
ATOM 652 C CA . ASP A 1 83 ? 12.721 -2.049 -14.095 1.00 97.50 83 ASP A CA 1
ATOM 653 C C . ASP A 1 83 ? 11.262 -2.058 -14.572 1.00 97.50 83 ASP A C 1
ATOM 655 O O . ASP A 1 83 ? 10.700 -3.118 -14.861 1.00 97.50 83 ASP A O 1
ATOM 659 N N . ALA A 1 84 ? 10.644 -0.881 -14.713 1.00 98.19 84 ALA A N 1
ATOM 660 C CA . ALA A 1 84 ? 9.266 -0.767 -15.178 1.00 98.19 84 ALA A CA 1
ATOM 661 C C . ALA A 1 84 ? 9.099 -1.301 -16.611 1.00 98.19 84 ALA A C 1
ATOM 663 O O . ALA A 1 84 ? 8.153 -2.045 -16.881 1.00 98.19 84 ALA A O 1
ATOM 664 N N . GLU A 1 85 ? 10.018 -0.969 -17.523 1.00 97.88 85 GLU A N 1
ATOM 665 C CA . GLU A 1 85 ? 10.019 -1.490 -18.895 1.00 97.88 85 GLU A CA 1
ATOM 666 C C . GLU A 1 85 ? 10.185 -3.015 -18.916 1.00 97.88 85 GLU A C 1
ATOM 668 O O . GLU A 1 85 ? 9.410 -3.719 -19.572 1.00 97.88 85 GLU A O 1
ATOM 673 N N . LEU A 1 86 ? 11.143 -3.547 -18.150 1.00 97.88 86 LEU A N 1
ATOM 674 C CA . LEU A 1 86 ? 11.388 -4.984 -18.056 1.00 97.88 86 LEU A CA 1
ATOM 675 C C . LEU A 1 86 ? 10.159 -5.737 -17.534 1.00 97.88 86 LEU A C 1
ATOM 677 O O . LEU A 1 86 ? 9.742 -6.729 -18.136 1.00 97.88 86 LEU A O 1
ATOM 681 N N . TRP A 1 87 ? 9.562 -5.285 -16.430 1.00 98.19 87 TRP A N 1
ATOM 682 C CA . TRP A 1 87 ? 8.419 -5.966 -15.821 1.00 98.19 87 TRP A CA 1
ATOM 683 C C . TRP A 1 87 ? 7.151 -5.866 -16.666 1.00 98.19 87 TRP A C 1
ATOM 685 O O . TRP A 1 87 ? 6.384 -6.828 -16.724 1.00 98.19 87 TRP A O 1
ATOM 695 N N . ASN A 1 88 ? 6.939 -4.754 -17.372 1.00 98.38 88 ASN A N 1
ATOM 696 C CA . ASN A 1 88 ? 5.803 -4.614 -18.284 1.00 98.38 88 ASN A CA 1
ATOM 697 C C . ASN A 1 88 ? 5.933 -5.495 -19.533 1.00 98.38 88 ASN A C 1
ATOM 699 O O . ASN A 1 88 ? 4.922 -5.978 -20.041 1.00 98.38 88 ASN A O 1
ATOM 703 N N . ASN A 1 89 ? 7.157 -5.772 -19.986 1.00 98.06 89 ASN A N 1
ATOM 704 C CA . ASN A 1 89 ? 7.423 -6.695 -21.093 1.00 98.06 89 ASN A CA 1
ATOM 705 C C . ASN A 1 89 ? 7.374 -8.180 -20.680 1.00 98.06 89 ASN A C 1
ATOM 707 O O . ASN A 1 89 ? 7.4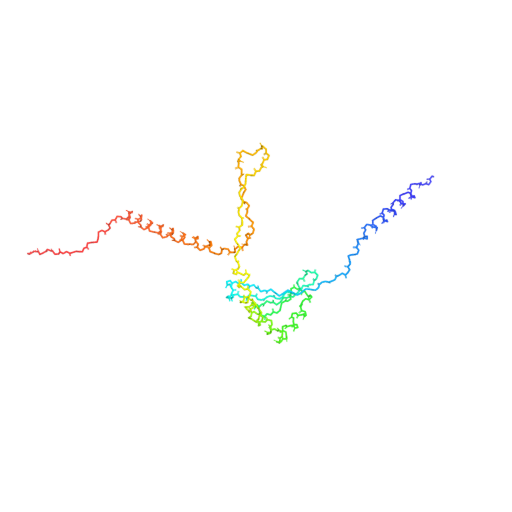92 -9.068 -21.527 1.00 98.06 89 ASN A O 1
ATOM 711 N N . ARG A 1 90 ? 7.181 -8.473 -19.387 1.00 98.25 90 ARG A N 1
ATOM 712 C CA . ARG A 1 90 ? 7.086 -9.827 -18.828 1.00 98.25 90 ARG A CA 1
ATOM 713 C C . ARG A 1 90 ? 5.627 -10.185 -18.514 1.00 98.25 90 ARG A C 1
ATOM 715 O O . ARG A 1 90 ? 5.116 -9.812 -17.453 1.00 98.25 90 ARG A O 1
ATOM 722 N N . PRO A 1 91 ? 4.929 -10.930 -19.397 1.00 97.25 91 PRO A N 1
ATOM 723 C CA . PRO A 1 91 ? 3.497 -11.190 -19.238 1.00 97.25 91 PRO A CA 1
ATOM 724 C C . PRO A 1 91 ? 3.176 -12.010 -17.983 1.00 97.25 91 PRO A C 1
ATOM 726 O O . PRO A 1 91 ? 2.121 -11.822 -17.384 1.00 97.25 91 PRO A O 1
ATOM 729 N N . ASP A 1 92 ? 4.092 -12.877 -17.549 1.00 97.56 92 ASP A N 1
ATOM 730 C CA . ASP A 1 92 ? 3.982 -13.665 -16.322 1.00 97.56 92 ASP A CA 1
ATOM 731 C C . ASP A 1 92 ? 3.936 -12.786 -15.063 1.00 97.56 92 ASP A C 1
ATOM 733 O O . ASP A 1 92 ? 3.113 -13.016 -14.172 1.00 97.56 92 ASP A O 1
ATOM 737 N N . ILE A 1 93 ? 4.783 -11.756 -15.007 1.00 96.94 93 ILE A N 1
ATOM 738 C CA . ILE A 1 93 ? 4.857 -10.813 -13.885 1.00 96.94 93 ILE A CA 1
ATOM 739 C C . ILE A 1 93 ? 3.632 -9.902 -13.900 1.00 96.94 93 ILE A C 1
ATOM 741 O O . ILE A 1 93 ? 2.936 -9.777 -12.893 1.00 96.94 93 ILE A O 1
ATOM 745 N N . LEU A 1 94 ? 3.325 -9.312 -15.055 1.00 97.56 94 LEU A N 1
ATOM 746 C CA . LEU A 1 94 ? 2.228 -8.363 -15.200 1.00 97.56 94 LEU A CA 1
ATOM 747 C C . LEU A 1 94 ? 0.863 -9.006 -14.906 1.00 97.56 94 LEU A C 1
ATOM 749 O O . LEU A 1 94 ? 0.042 -8.427 -14.193 1.00 97.56 94 LEU A O 1
ATOM 753 N N . ALA A 1 95 ? 0.630 -10.228 -15.401 1.00 97.81 95 ALA A N 1
ATOM 754 C CA . ALA A 1 95 ? -0.592 -10.977 -15.122 1.00 97.81 95 ALA A CA 1
ATOM 755 C C . ALA A 1 95 ? -0.715 -11.336 -13.636 1.00 97.81 95 ALA A C 1
ATOM 757 O O . ALA A 1 95 ? -1.786 -11.164 -13.053 1.00 97.81 95 ALA A O 1
ATOM 758 N N . ARG A 1 96 ? 0.380 -11.776 -13.000 1.00 97.50 96 ARG A N 1
ATOM 759 C CA . ARG A 1 96 ? 0.390 -12.080 -11.563 1.00 97.50 96 ARG A CA 1
ATOM 760 C C . ARG A 1 96 ? 0.086 -10.838 -10.727 1.00 97.50 96 ARG A C 1
ATOM 762 O O . ARG A 1 96 ? -0.761 -10.914 -9.845 1.00 97.50 96 ARG A O 1
ATOM 769 N N . SER A 1 97 ? 0.713 -9.700 -11.030 1.00 97.69 97 SER A N 1
ATOM 770 C CA . SER A 1 97 ? 0.475 -8.437 -10.319 1.00 97.69 97 SER A CA 1
ATOM 771 C C . SER A 1 97 ? -0.976 -7.966 -10.437 1.00 97.69 97 SER A C 1
ATOM 773 O O . SER A 1 97 ? -1.559 -7.538 -9.444 1.00 97.69 97 SER A O 1
ATOM 775 N N . ARG A 1 98 ? -1.594 -8.103 -11.619 1.00 98.12 98 ARG A N 1
ATOM 776 C CA . ARG A 1 98 ? -3.027 -7.816 -11.821 1.00 98.12 98 ARG A CA 1
ATOM 777 C C . ARG A 1 98 ? -3.918 -8.761 -11.012 1.00 98.12 98 ARG A C 1
ATOM 779 O O . ARG A 1 98 ? -4.862 -8.312 -10.370 1.00 98.12 98 ARG A O 1
ATOM 786 N N . ALA A 1 99 ? -3.591 -10.052 -10.994 1.00 98.19 99 ALA A N 1
ATOM 787 C CA . ALA A 1 99 ? -4.351 -11.063 -10.261 1.00 98.19 99 ALA A CA 1
ATOM 788 C C . ALA A 1 99 ? -4.270 -10.905 -8.728 1.00 98.19 99 ALA A C 1
ATOM 790 O O . ALA A 1 99 ? -5.147 -11.399 -8.017 1.00 98.19 99 ALA A O 1
ATOM 791 N N . SER A 1 100 ? -3.263 -10.196 -8.202 1.00 98.12 100 SER A N 1
ATOM 792 C CA . SER A 1 100 ? -3.092 -9.958 -6.760 1.00 98.12 100 SER A CA 1
ATOM 793 C C . SER A 1 100 ? -4.265 -9.222 -6.106 1.00 98.12 100 SER A C 1
ATOM 795 O O . SER A 1 100 ? -4.500 -9.410 -4.911 1.00 98.12 100 SER A O 1
ATOM 797 N N . VAL A 1 101 ? -5.042 -8.434 -6.858 1.00 98.31 101 VAL A N 1
ATOM 798 C CA . VAL A 1 101 ? -6.261 -7.793 -6.332 1.00 98.31 101 VAL A CA 1
ATOM 799 C C . VAL A 1 101 ? -7.211 -8.844 -5.748 1.00 98.31 101 VAL A C 1
ATOM 801 O O . VAL A 1 101 ? -7.675 -8.718 -4.612 1.00 98.31 101 VAL A O 1
ATOM 804 N N . ASP A 1 102 ? -7.456 -9.923 -6.485 1.00 97.81 102 ASP A N 1
ATOM 805 C CA . ASP A 1 102 ? -8.382 -10.967 -6.054 1.00 97.81 102 ASP A CA 1
ATOM 806 C C . ASP A 1 102 ? -7.680 -12.031 -5.209 1.00 97.81 102 ASP A C 1
ATOM 808 O O . ASP A 1 102 ? -8.157 -12.380 -4.124 1.00 97.81 102 ASP A O 1
ATOM 812 N N . ALA A 1 103 ? -6.528 -12.513 -5.685 1.00 97.00 103 ALA A N 1
ATOM 813 C CA . ALA A 1 103 ? -5.803 -13.624 -5.079 1.00 97.00 103 ALA A CA 1
ATOM 814 C C . ALA A 1 103 ? -5.214 -13.279 -3.705 1.00 97.00 103 ALA A C 1
ATOM 816 O O . ALA A 1 103 ? -5.130 -14.153 -2.847 1.00 97.00 103 ALA A O 1
ATOM 817 N N . LEU A 1 104 ? -4.826 -12.018 -3.488 1.00 96.44 104 LEU A N 1
ATOM 818 C CA . LEU A 1 104 ? -4.206 -11.566 -2.245 1.00 96.44 104 LEU A CA 1
ATOM 819 C C . LEU A 1 104 ? -5.130 -10.623 -1.474 1.00 96.44 104 LEU A C 1
ATOM 821 O O . LEU A 1 104 ? -5.528 -10.948 -0.357 1.00 96.44 104 LEU A O 1
ATOM 825 N N . CYS A 1 105 ? -5.514 -9.480 -2.052 1.00 97.75 105 CYS A N 1
ATOM 826 C CA . CYS A 1 105 ? -6.241 -8.457 -1.298 1.00 97.75 105 CYS A CA 1
ATOM 827 C C . CYS A 1 105 ? -7.640 -8.928 -0.879 1.00 97.75 105 CYS A C 1
ATOM 829 O O . CYS A 1 105 ? -7.944 -8.961 0.314 1.00 97.75 105 CYS A O 1
ATOM 831 N N . ARG A 1 106 ? -8.503 -9.327 -1.827 1.00 97.81 106 ARG A N 1
ATOM 832 C CA . ARG A 1 106 ? -9.865 -9.792 -1.491 1.00 97.81 106 ARG A CA 1
ATOM 833 C C . ARG A 1 106 ? -9.844 -11.057 -0.645 1.00 97.81 106 ARG A C 1
ATOM 835 O O . ARG A 1 106 ? -10.656 -11.180 0.272 1.00 97.81 106 ARG A O 1
ATOM 842 N N . HIS A 1 107 ? -8.940 -11.985 -0.950 1.00 96.19 107 HIS A N 1
ATOM 843 C CA . HIS A 1 107 ? -8.781 -13.213 -0.179 1.00 96.19 107 HIS A CA 1
ATOM 844 C C . HIS A 1 107 ? -8.451 -12.912 1.291 1.00 96.19 107 HIS A C 1
ATOM 846 O O . HIS A 1 107 ? -9.198 -13.315 2.185 1.00 96.19 107 HIS A O 1
ATOM 852 N N . ASN A 1 108 ? -7.412 -12.113 1.544 1.00 96.44 108 ASN A N 1
ATOM 853 C CA . ASN A 1 108 ? -6.994 -11.766 2.901 1.00 96.44 108 ASN A CA 1
ATOM 854 C C . ASN A 1 108 ? -8.010 -10.883 3.622 1.00 96.44 108 ASN A C 1
ATOM 856 O O . ASN A 1 108 ? -8.203 -11.049 4.822 1.00 96.44 108 ASN A O 1
ATOM 860 N N . TYR A 1 109 ? -8.706 -9.987 2.916 1.00 95.88 109 TYR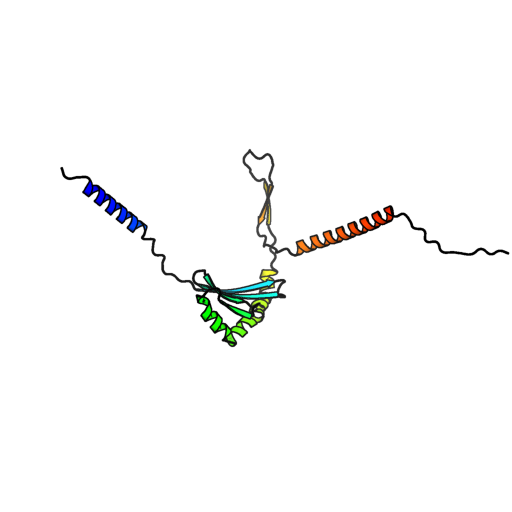 A N 1
ATOM 861 C CA . TYR A 1 109 ? -9.781 -9.203 3.521 1.00 95.88 109 TYR A CA 1
ATOM 862 C C . TYR A 1 109 ? -10.896 -10.105 4.052 1.00 95.88 109 TYR A C 1
ATOM 864 O O . TYR A 1 109 ? -11.339 -9.923 5.179 1.00 95.88 109 TYR A O 1
ATOM 872 N N . LYS A 1 110 ? -11.327 -11.111 3.281 1.00 94.56 110 LYS A N 1
ATOM 873 C CA . LYS A 1 110 ? -12.372 -12.054 3.718 1.00 94.56 110 LYS A CA 1
ATOM 874 C C . LYS A 1 110 ? -11.954 -12.847 4.955 1.00 94.56 110 LYS A C 1
ATOM 876 O O . LYS A 1 110 ? -12.780 -13.056 5.838 1.00 94.56 110 LYS A O 1
ATOM 881 N N . LEU A 1 111 ? -10.687 -13.255 5.028 1.00 94.44 111 LEU A N 1
ATOM 882 C CA . LEU A 1 111 ? -10.145 -13.950 6.195 1.00 94.44 111 LEU A CA 1
ATOM 883 C C . LEU A 1 111 ? -9.998 -13.012 7.400 1.00 94.44 111 LEU A C 1
ATOM 885 O O . LEU A 1 111 ? -10.328 -13.399 8.515 1.00 94.44 111 LEU A O 1
ATOM 889 N N . GLY A 1 112 ? -9.525 -11.784 7.171 1.00 92.81 112 GLY A N 1
ATOM 890 C CA . GLY A 1 112 ? -9.157 -10.817 8.203 1.00 92.81 112 GLY A CA 1
ATOM 891 C C . GLY A 1 112 ? -10.311 -10.012 8.792 1.00 92.81 112 GLY A C 1
ATOM 892 O O . GLY A 1 112 ? -10.306 -9.689 9.981 1.00 92.81 112 GLY A O 1
ATOM 893 N N . ALA A 1 113 ? -11.306 -9.680 7.970 1.00 91.56 113 ALA A N 1
ATOM 894 C CA . ALA A 1 113 ? -12.382 -8.762 8.323 1.00 91.56 113 ALA A CA 1
ATOM 895 C C . ALA A 1 113 ? -13.128 -9.124 9.620 1.00 91.56 113 ALA A C 1
ATOM 897 O O . ALA A 1 113 ? -13.403 -8.196 10.382 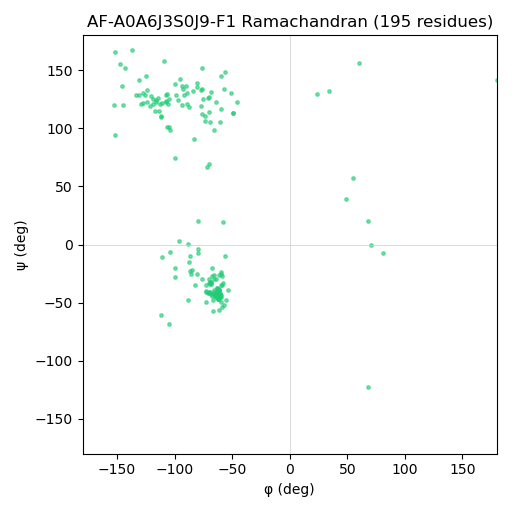1.00 91.56 113 ALA A O 1
ATOM 898 N N . PRO A 1 114 ? -13.418 -10.403 9.943 1.00 89.44 114 PRO A N 1
ATOM 899 C CA . PRO A 1 114 ? -14.110 -10.745 11.185 1.00 89.44 114 PRO A CA 1
ATOM 900 C C . PRO A 1 114 ? -13.394 -10.276 12.460 1.00 89.44 114 PRO A C 1
ATOM 902 O O . PRO A 1 114 ? -14.057 -9.917 13.429 1.00 89.44 114 PRO A O 1
ATOM 905 N N . PHE A 1 115 ? -12.057 -10.247 12.468 1.00 86.94 115 PHE A N 1
ATOM 906 C CA . PHE A 1 115 ? -11.261 -9.932 13.662 1.00 86.94 115 PHE A CA 1
ATOM 907 C C . PHE A 1 115 ? -10.515 -8.592 13.596 1.00 86.94 115 PHE A C 1
ATOM 909 O O . PHE A 1 115 ? -9.997 -8.142 14.620 1.00 86.94 115 PHE A O 1
ATOM 916 N N . THR A 1 116 ? -10.463 -7.942 12.430 1.00 88.31 116 THR A N 1
ATOM 917 C CA . THR A 1 116 ? -9.903 -6.590 12.269 1.00 88.31 116 THR A CA 1
ATOM 918 C C . THR A 1 116 ? -11.005 -5.551 12.092 1.00 88.31 116 THR A C 1
ATOM 920 O O . THR A 1 116 ? -11.246 -4.755 12.992 1.00 88.31 116 THR A O 1
ATOM 923 N N . VAL A 1 117 ? -11.714 -5.583 10.963 1.00 87.38 117 VAL A N 1
ATOM 924 C CA . VAL A 1 117 ? -12.716 -4.575 10.576 1.00 87.38 117 VAL A CA 1
ATOM 925 C C . VAL A 1 117 ? -13.991 -4.689 11.412 1.00 87.38 117 VAL A C 1
ATOM 927 O O . VAL A 1 117 ? -14.580 -3.684 11.795 1.00 87.38 117 VAL A O 1
ATOM 930 N N . GLY A 1 118 ? -14.428 -5.915 11.701 1.00 81.94 118 GLY A N 1
ATOM 931 C CA . GLY A 1 118 ? -15.615 -6.191 12.509 1.00 81.94 118 GLY A CA 1
ATOM 932 C C . GLY A 1 118 ? -15.386 -6.080 14.018 1.00 81.94 118 GLY A C 1
ATOM 933 O O . GLY A 1 118 ? -16.346 -6.168 14.785 1.00 81.94 118 GLY A O 1
ATOM 934 N N . ARG A 1 119 ? -14.138 -5.893 14.462 1.00 83.94 119 ARG A N 1
ATOM 935 C CA . ARG A 1 119 ? -13.795 -5.825 15.882 1.00 83.94 119 ARG A CA 1
ATOM 936 C C . ARG A 1 119 ? -14.307 -4.521 16.485 1.00 83.94 119 ARG A C 1
ATOM 938 O O . ARG A 1 119 ? -13.985 -3.437 16.015 1.00 83.94 119 ARG A O 1
ATOM 945 N N . LYS A 1 120 ? -15.070 -4.640 17.571 1.00 83.00 120 LYS A N 1
ATOM 946 C CA . LYS A 1 120 ? -15.545 -3.508 18.369 1.00 83.00 120 LYS A CA 1
ATOM 947 C C . LYS A 1 120 ? -15.043 -3.652 19.794 1.00 83.00 120 LYS A C 1
ATOM 949 O O . LYS A 1 120 ? -15.226 -4.700 20.408 1.00 83.00 120 LYS A O 1
ATOM 954 N N . VAL A 1 121 ? -14.413 -2.601 20.304 1.00 86.12 121 VAL A N 1
ATOM 955 C CA . VAL A 1 121 ? -13.941 -2.517 21.689 1.00 86.12 121 VAL A CA 1
ATOM 956 C C . VAL A 1 121 ? -14.747 -1.427 22.378 1.00 86.12 121 VAL A C 1
ATOM 958 O O . VAL A 1 121 ? -14.850 -0.316 21.861 1.00 86.12 121 VAL A O 1
ATOM 961 N N . GLN A 1 122 ? -15.363 -1.764 23.511 1.00 84.50 122 GLN A N 1
ATOM 962 C CA . GLN A 1 122 ? -16.089 -0.779 24.307 1.00 84.50 122 GLN A CA 1
ATOM 963 C C . GLN A 1 122 ? -15.080 0.176 24.956 1.00 84.50 122 GLN A C 1
ATOM 965 O O . GLN A 1 122 ? -14.146 -0.309 25.599 1.00 84.50 122 GLN A O 1
ATOM 970 N N . PRO A 1 123 ? -15.233 1.499 24.783 1.00 88.94 123 PRO A N 1
ATOM 971 C CA . PRO A 1 123 ? -14.352 2.455 25.425 1.00 88.94 123 PRO A CA 1
ATOM 972 C C . PRO A 1 123 ? -14.689 2.609 26.907 1.00 88.94 123 PRO A C 1
ATOM 974 O O . PRO A 1 123 ? -15.844 2.485 27.317 1.00 88.94 123 PRO A O 1
ATOM 977 N N . GLU A 1 124 ? -13.680 2.950 27.691 1.00 88.62 124 GLU A N 1
ATOM 978 C CA . GLU A 1 124 ? -13.833 3.381 29.072 1.00 88.62 124 GLU A CA 1
ATOM 979 C C . GLU A 1 124 ? 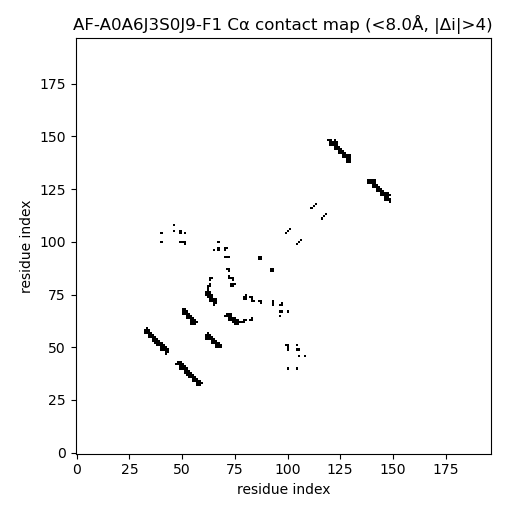-13.910 4.911 29.111 1.00 88.62 124 GLU A C 1
ATOM 981 O O . GLU A 1 124 ? -13.171 5.601 28.406 1.00 88.62 124 GLU A O 1
ATOM 986 N N . VAL A 1 125 ? -14.839 5.450 29.901 1.00 92.75 125 VAL A N 1
ATOM 987 C CA . VAL A 1 125 ? -15.095 6.891 29.985 1.00 92.75 125 VAL A CA 1
ATOM 988 C C . VAL A 1 125 ? -14.956 7.336 31.428 1.00 92.75 125 VAL A C 1
ATOM 990 O O . VAL A 1 125 ? -15.671 6.855 32.305 1.00 92.75 125 VAL A O 1
ATOM 993 N N . THR A 1 126 ? -14.067 8.293 31.666 1.00 90.31 126 THR A N 1
ATOM 994 C CA . THR A 1 126 ? -13.851 8.892 32.985 1.00 90.31 126 THR A CA 1
ATOM 995 C C . THR A 1 126 ? -14.040 10.402 32.906 1.00 90.31 126 THR A C 1
ATOM 997 O O . THR A 1 126 ? -13.536 11.058 31.994 1.00 90.31 126 THR A O 1
ATOM 1000 N N . VAL A 1 127 ? -14.802 10.956 33.852 1.00 92.62 127 VAL A N 1
ATOM 1001 C CA . VAL A 1 127 ? -15.069 12.397 33.943 1.00 92.62 127 VAL A CA 1
ATOM 1002 C C . VAL A 1 127 ? -14.476 12.912 35.239 1.00 92.62 127 VAL A C 1
ATOM 1004 O O . VAL A 1 127 ? -14.801 12.409 36.314 1.00 92.62 127 VAL A O 1
ATOM 1007 N N . TYR A 1 128 ? -13.617 13.917 35.146 1.00 88.81 128 TYR A N 1
ATOM 1008 C CA . TYR A 1 128 ? -12.995 14.526 36.314 1.00 88.81 128 TYR A CA 1
ATOM 1009 C C . TYR A 1 128 ? -12.845 16.040 36.136 1.00 88.81 128 TYR A C 1
ATOM 1011 O O . TYR A 1 128 ? -12.759 16.529 35.008 1.00 88.81 128 TYR A O 1
ATOM 1019 N N . PRO A 1 129 ? -12.855 16.814 37.235 1.00 86.88 129 PRO A N 1
ATOM 1020 C CA . PRO A 1 129 ? -12.605 18.246 37.169 1.00 86.88 129 PRO A CA 1
ATOM 1021 C C . PRO A 1 129 ? -11.150 18.512 36.781 1.00 86.88 129 PRO A C 1
ATOM 1023 O O . PRO A 1 129 ? -10.227 17.956 37.382 1.00 86.88 129 PRO A O 1
ATOM 1026 N N . GLU A 1 130 ? -10.951 19.389 35.803 1.00 78.38 130 GLU A N 1
ATOM 1027 C CA . GLU A 1 130 ? -9.618 19.826 35.408 1.00 78.38 130 GLU A CA 1
ATOM 1028 C C . GLU A 1 130 ? -9.086 20.807 36.459 1.00 78.38 130 GLU A C 1
ATOM 1030 O O . GLU A 1 130 ? -9.732 21.808 36.785 1.00 78.38 130 GLU A O 1
ATOM 1035 N N . ARG A 1 131 ? -7.908 20.536 37.028 1.00 69.94 131 ARG A N 1
ATOM 1036 C CA . ARG A 1 131 ? -7.284 21.451 37.994 1.00 69.94 131 ARG A CA 1
ATOM 1037 C C . ARG A 1 131 ? -6.537 22.552 37.245 1.00 69.94 131 ARG A C 1
ATOM 1039 O O . ARG A 1 131 ? -5.359 22.403 36.942 1.00 69.94 131 ARG A O 1
ATOM 1046 N N . ILE A 1 132 ? -7.216 23.661 36.968 1.00 65.88 132 ILE A N 1
ATOM 1047 C CA . ILE A 1 132 ? -6.612 24.829 36.310 1.00 65.88 132 ILE A CA 1
ATOM 1048 C C . ILE A 1 132 ? -6.039 25.787 37.378 1.00 65.88 132 ILE A C 1
ATOM 1050 O O . ILE A 1 132 ? -6.712 26.046 38.379 1.00 65.88 132 ILE A O 1
ATOM 1054 N N . PRO A 1 133 ? -4.821 26.345 37.202 1.00 63.28 133 PRO A N 1
ATOM 1055 C CA . PRO A 1 133 ? -4.326 27.451 38.023 1.00 63.28 133 PRO A CA 1
ATOM 1056 C C . PRO A 1 133 ? -5.285 28.652 37.974 1.00 63.28 133 PRO A C 1
ATOM 1058 O O . PRO A 1 133 ? -5.923 28.894 36.954 1.00 63.28 133 PRO A O 1
ATOM 1061 N N . ALA A 1 134 ? -5.354 29.413 39.068 1.00 59.69 134 ALA A N 1
ATOM 1062 C CA . ALA A 1 134 ? -6.405 30.366 39.461 1.00 59.69 134 ALA A CA 1
ATOM 1063 C C . ALA A 1 134 ? -6.759 31.556 38.519 1.00 59.69 134 ALA A C 1
ATOM 1065 O O . ALA A 1 134 ? -7.350 32.526 38.983 1.00 59.69 134 ALA A O 1
ATOM 1066 N N . LEU A 1 135 ? -6.430 31.528 37.221 1.00 58.47 135 LEU A N 1
ATOM 1067 C CA . LEU A 1 135 ? -6.676 32.627 36.274 1.00 58.47 135 LEU A CA 1
ATOM 1068 C C . LEU A 1 135 ? -7.852 32.419 35.296 1.00 58.47 135 LEU A C 1
ATOM 1070 O O . LEU A 1 135 ? -8.178 33.343 34.550 1.00 58.47 135 LEU A O 1
ATOM 1074 N N . GLN A 1 136 ? -8.498 31.248 35.261 1.00 58.19 136 GLN A N 1
ATOM 1075 C CA . GLN A 1 136 ? -9.620 30.987 34.347 1.00 58.19 136 GLN A CA 1
ATOM 1076 C C . GLN A 1 136 ? -10.942 30.854 35.110 1.00 58.19 136 GLN A C 1
ATOM 1078 O O . GLN A 1 136 ? -11.096 30.013 35.987 1.00 58.19 136 GLN A O 1
ATOM 1083 N N . HIS A 1 137 ? -11.912 31.702 34.763 1.00 56.97 137 HIS A N 1
ATOM 1084 C CA . HIS A 1 137 ? -13.178 31.898 35.482 1.00 56.97 137 HIS A CA 1
ATOM 1085 C C . HIS A 1 137 ? -14.237 30.811 35.191 1.00 56.97 137 HIS A C 1
ATOM 1087 O O . HIS A 1 137 ? -15.435 31.035 35.381 1.00 56.97 137 HIS A O 1
ATOM 1093 N N . HIS A 1 138 ? -13.827 29.638 34.698 1.00 64.75 138 HIS A N 1
ATOM 1094 C CA . HIS A 1 138 ? -14.730 28.562 34.294 1.00 64.75 138 HIS A CA 1
ATOM 1095 C C . HIS A 1 138 ? -14.257 27.220 34.855 1.00 64.75 138 HIS A C 1
ATOM 1097 O O . HIS A 1 138 ? -13.107 26.829 34.670 1.00 64.75 138 HIS A O 1
ATOM 1103 N N . ASN A 1 139 ? -15.169 26.498 35.509 1.00 71.06 139 ASN A N 1
ATOM 1104 C CA . ASN A 1 139 ? -14.932 25.125 35.945 1.00 71.06 139 ASN A CA 1
ATOM 1105 C C . ASN A 1 139 ? -14.979 24.207 34.715 1.00 71.06 139 ASN A C 1
ATOM 1107 O O . ASN A 1 139 ? -16.047 24.017 34.131 1.00 71.06 139 ASN A O 1
ATOM 1111 N N . LEU A 1 140 ? -13.833 23.658 34.313 1.00 79.38 140 LEU A N 1
ATOM 1112 C CA . LEU A 1 140 ? -13.731 22.719 33.197 1.00 79.38 140 LEU A CA 1
ATOM 1113 C C . LEU A 1 140 ? -13.836 21.273 33.708 1.00 79.38 140 LEU A C 1
ATOM 1115 O O . LEU A 1 140 ? -13.182 20.900 34.682 1.00 79.38 140 LEU A O 1
ATOM 1119 N N . LEU A 1 141 ? -14.644 20.452 33.037 1.00 86.25 141 LEU A N 1
ATOM 1120 C CA . LEU A 1 141 ? -14.691 19.002 33.235 1.00 86.25 141 LEU A CA 1
ATOM 1121 C C . LEU A 1 141 ? -13.985 18.329 32.057 1.00 86.25 141 LEU A C 1
ATOM 1123 O O . LEU A 1 141 ? -14.357 18.565 30.906 1.00 86.25 141 LEU A O 1
ATOM 1127 N N . LEU A 1 142 ? -12.992 17.487 32.337 1.00 88.88 142 LEU A N 1
ATOM 1128 C CA . LEU A 1 142 ? -12.319 16.677 31.331 1.00 88.88 142 LEU A CA 1
ATOM 1129 C C . LEU A 1 142 ? -13.006 15.313 31.229 1.00 88.88 142 LEU A C 1
ATOM 1131 O O . LEU A 1 142 ? -13.224 14.630 32.230 1.00 88.88 142 LEU A O 1
ATOM 1135 N N . CYS A 1 143 ? -13.359 14.928 30.004 1.00 91.00 143 CYS A N 1
ATOM 1136 C CA . CYS A 1 143 ? -13.876 13.606 29.671 1.00 91.00 143 CYS A CA 1
ATOM 1137 C C . CYS A 1 143 ? -12.770 12.825 28.961 1.00 91.00 143 CYS A C 1
ATOM 1139 O O . CYS A 1 143 ? -12.522 13.034 27.773 1.00 91.00 143 CYS A O 1
ATOM 1141 N N . SER A 1 144 ? -12.099 11.937 29.687 1.00 90.88 144 SER A N 1
ATOM 1142 C CA . SER A 1 144 ? -11.086 11.051 29.122 1.00 90.88 144 SER A CA 1
ATOM 1143 C C . SER A 1 144 ? -11.751 9.765 28.638 1.00 90.88 144 SER A C 1
ATOM 1145 O O . SER A 1 144 ? -12.413 9.068 29.410 1.00 90.88 144 SER A O 1
ATOM 1147 N N . VAL A 1 145 ? -11.604 9.477 27.342 1.00 90.88 145 VAL A N 1
ATOM 1148 C CA . VAL A 1 145 ? -12.123 8.269 26.694 1.00 90.88 145 VAL A CA 1
ATOM 1149 C C . VAL A 1 145 ? -10.939 7.398 26.292 1.00 90.88 145 VAL A C 1
ATOM 1151 O O . VAL A 1 145 ? -10.190 7.743 25.378 1.00 90.88 145 VAL A O 1
ATOM 1154 N N . THR A 1 146 ? -10.760 6.272 26.970 1.00 87.44 146 THR A N 1
ATOM 1155 C CA . THR A 1 146 ? -9.664 5.323 26.738 1.00 87.44 146 THR A CA 1
ATOM 1156 C C . THR A 1 146 ? -10.189 4.037 26.104 1.00 87.44 146 THR A C 1
ATOM 1158 O O . THR A 1 146 ? -11.378 3.727 26.149 1.00 87.44 146 THR A O 1
ATOM 1161 N N . GLY A 1 147 ? -9.315 3.291 25.424 1.00 79.12 147 GLY A N 1
ATOM 1162 C CA . GLY A 1 147 ? -9.677 1.999 24.822 1.00 79.12 147 GLY A CA 1
ATOM 1163 C C . GLY A 1 147 ? -10.618 2.071 23.610 1.00 79.12 147 GLY A C 1
ATOM 1164 O O . GLY A 1 147 ? -10.929 1.035 23.023 1.00 79.12 147 GLY A O 1
ATOM 1165 N N . ALA A 1 148 ? -11.040 3.269 23.193 1.00 76.19 148 ALA A N 1
ATOM 1166 C CA . ALA A 1 148 ? -11.800 3.465 21.966 1.00 76.19 148 ALA A CA 1
ATOM 1167 C C . ALA A 1 148 ? -10.956 3.075 20.745 1.00 76.19 148 ALA A C 1
ATOM 1169 O O . ALA A 1 148 ? -9.894 3.650 20.500 1.00 76.19 148 ALA A O 1
ATOM 1170 N N . GLN A 1 149 ? -11.446 2.131 19.942 1.00 67.31 149 GLN A N 1
ATOM 1171 C CA . GLN A 1 149 ? -10.947 1.944 18.581 1.00 67.31 149 GLN A CA 1
ATOM 1172 C C . GLN A 1 149 ? -11.675 2.924 17.657 1.00 67.31 149 GLN A C 1
ATOM 1174 O O . GLN A 1 149 ? -12.895 3.061 17.736 1.00 67.31 149 GLN A O 1
ATOM 1179 N N . SER A 1 150 ? -10.921 3.631 16.812 1.00 59.19 150 SER A N 1
ATOM 1180 C CA . SER A 1 150 ? -11.473 4.621 15.882 1.00 59.19 150 SER A CA 1
ATOM 1181 C C . SER A 1 150 ? -12.452 3.951 14.910 1.00 59.19 150 SER A C 1
A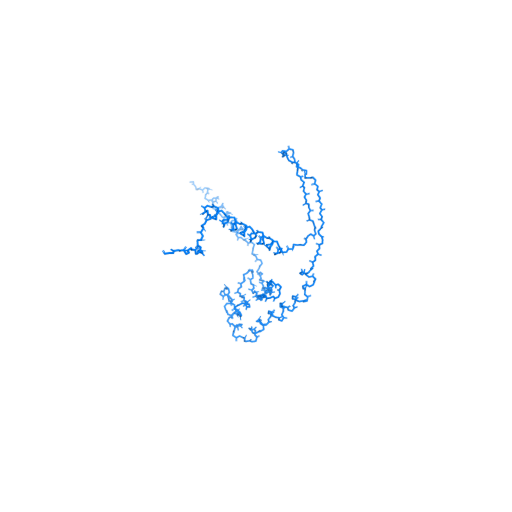TOM 1183 O O . SER A 1 150 ? -12.044 3.230 14.000 1.00 59.19 150 SER A O 1
ATOM 1185 N N . GLU A 1 151 ? -13.753 4.162 15.110 1.00 59.75 151 GLU A N 1
ATOM 1186 C CA . GLU A 1 151 ? -14.773 3.806 14.126 1.00 59.75 151 GLU A CA 1
ATOM 1187 C C . GLU A 1 151 ? -14.757 4.860 13.006 1.00 59.75 151 GLU A C 1
ATOM 1189 O O . GLU A 1 151 ? -15.034 6.029 13.264 1.00 59.75 151 GLU A O 1
ATOM 1194 N N . TYR A 1 152 ? -14.485 4.470 11.754 1.00 58.53 152 TYR A N 1
ATOM 1195 C CA . TYR A 1 152 ? -14.707 5.335 10.584 1.00 58.53 152 TYR A CA 1
ATOM 1196 C C . TYR A 1 152 ? -16.225 5.511 10.365 1.00 58.53 152 TYR A C 1
ATOM 1198 O O . TYR A 1 152 ? -16.887 4.577 9.897 1.00 58.53 152 TYR A O 1
ATOM 1206 N N . PRO A 1 153 ? -16.841 6.667 10.688 1.00 55.34 153 PRO A N 1
ATOM 1207 C CA . PRO A 1 153 ? -18.286 6.743 10.845 1.00 55.34 153 PRO A CA 1
ATOM 1208 C C . PRO A 1 153 ? -18.971 7.317 9.596 1.00 55.34 153 PRO A C 1
ATOM 1210 O O . PRO A 1 153 ? -19.510 8.423 9.614 1.00 55.34 153 PRO A O 1
ATOM 1213 N N . TRP A 1 154 ? -19.064 6.536 8.515 1.00 54.75 154 TRP A N 1
ATOM 1214 C CA . TRP A 1 154 ? -19.924 6.888 7.367 1.00 54.75 154 TRP A CA 1
ATOM 1215 C C . TRP A 1 154 ? -21.415 6.978 7.757 1.00 54.75 154 TRP A C 1
ATOM 1217 O O . TRP A 1 154 ? -22.173 7.760 7.183 1.00 54.75 154 TRP A O 1
ATOM 1227 N N . ARG A 1 155 ? -21.838 6.263 8.816 1.00 54.47 155 ARG A N 1
ATOM 1228 C CA . ARG A 1 155 ? -23.209 6.328 9.368 1.00 54.47 155 ARG A CA 1
ATOM 1229 C C . ARG A 1 155 ? -23.617 7.729 9.838 1.00 54.47 155 ARG A C 1
ATOM 1231 O O . ARG A 1 155 ? -24.811 8.012 9.889 1.00 54.47 155 ARG A O 1
ATOM 1238 N N . LYS A 1 156 ? -22.668 8.612 10.172 1.00 53.75 156 LYS A N 1
ATOM 1239 C CA . LYS A 1 156 ? -22.979 9.982 10.615 1.00 53.75 156 LYS A CA 1
ATOM 1240 C C . LYS A 1 156 ? -23.373 10.895 9.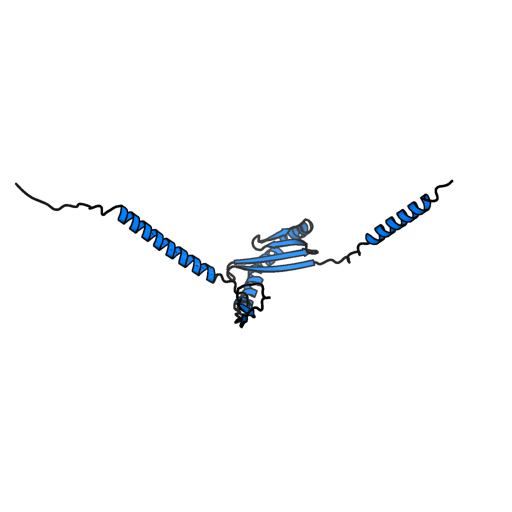446 1.00 53.75 156 LYS A C 1
ATOM 1242 O O . LYS A 1 156 ? -24.219 11.763 9.636 1.00 53.75 156 LYS A O 1
ATOM 1247 N N . MET A 1 157 ? -22.860 10.654 8.235 1.00 54.78 157 MET A N 1
ATOM 1248 C CA . MET A 1 157 ? -23.203 11.462 7.053 1.00 54.78 157 MET A CA 1
ATOM 1249 C C . MET A 1 157 ? -24.630 11.198 6.547 1.00 54.78 157 MET A C 1
ATOM 1251 O O . MET A 1 157 ? -25.323 12.133 6.149 1.00 54.78 157 MET A O 1
ATOM 1255 N N . LEU A 1 158 ? -25.121 9.955 6.639 1.00 59.94 158 LEU A N 1
ATOM 1256 C CA . LEU A 1 158 ? -26.477 9.597 6.190 1.00 59.94 158 LEU A CA 1
ATOM 1257 C C . LEU A 1 158 ? -27.588 10.263 7.018 1.00 59.94 158 LEU A C 1
ATOM 1259 O O . LEU A 1 158 ? -28.644 10.594 6.482 1.00 59.94 158 LEU A O 1
ATOM 1263 N N . SER A 1 159 ? -27.333 10.537 8.301 1.00 69.50 159 SER A N 1
ATOM 1264 C CA . SER A 1 159 ? -28.276 11.276 9.151 1.00 69.50 159 SER A CA 1
ATOM 1265 C C . SER A 1 159 ? -28.416 12.745 8.735 1.00 69.50 159 SER A C 1
ATOM 1267 O O . SER A 1 159 ? -29.497 13.313 8.876 1.00 69.50 159 SER A O 1
ATOM 1269 N N . GLY A 1 160 ? -27.345 13.361 8.224 1.00 72.06 160 GLY A N 1
ATOM 1270 C CA . GLY A 1 160 ? -27.362 14.759 7.784 1.00 72.06 160 GLY A CA 1
ATOM 1271 C C . GLY A 1 160 ? -28.139 14.955 6.481 1.00 72.06 160 GLY A C 1
ATOM 1272 O O . GLY A 1 160 ? -28.932 15.888 6.365 1.00 72.06 160 GLY A O 1
ATOM 1273 N N . ILE A 1 161 ? -27.978 14.030 5.528 1.00 79.69 161 ILE A N 1
ATOM 1274 C CA . ILE A 1 161 ? -28.676 14.070 4.232 1.00 79.69 161 ILE A CA 1
ATOM 1275 C C . ILE A 1 161 ? -30.191 13.924 4.427 1.00 79.69 161 ILE A C 1
ATOM 1277 O O . ILE A 1 161 ? -30.961 14.674 3.829 1.00 79.69 161 ILE A O 1
ATOM 1281 N N . ALA A 1 162 ? -30.626 13.017 5.308 1.00 80.25 162 ALA A N 1
ATOM 1282 C CA . ALA A 1 162 ? -32.045 12.830 5.605 1.00 80.25 162 ALA A CA 1
ATOM 1283 C C . ALA A 1 162 ? -32.697 14.108 6.170 1.00 80.25 162 ALA A C 1
ATOM 1285 O O . ALA A 1 162 ? -33.769 14.503 5.715 1.00 80.25 162 ALA A O 1
ATOM 1286 N N . ALA A 1 163 ? -32.032 14.801 7.100 1.00 85.25 163 ALA A N 1
ATOM 1287 C CA . ALA A 1 163 ? -32.542 16.049 7.671 1.00 85.25 163 ALA A CA 1
ATOM 1288 C C . ALA A 1 163 ? -32.623 17.184 6.631 1.00 85.25 163 ALA A C 1
ATOM 1290 O O . ALA A 1 163 ? -33.601 17.933 6.603 1.00 85.25 163 ALA A O 1
ATOM 1291 N N . PHE A 1 164 ? -31.630 17.283 5.743 1.00 89.88 164 PHE A N 1
ATOM 1292 C CA . PHE A 1 164 ? -31.600 18.305 4.695 1.00 89.88 164 PHE A CA 1
ATOM 1293 C C . PHE A 1 164 ? -32.714 18.109 3.656 1.00 89.88 164 PHE A C 1
ATOM 1295 O O . PHE A 1 164 ? -33.393 19.067 3.283 1.00 89.88 164 PHE A O 1
ATOM 1302 N N . LEU A 1 165 ? -32.958 16.862 3.236 1.00 94.50 165 LEU A N 1
ATOM 1303 C CA . LEU A 1 165 ? -34.038 16.533 2.300 1.00 94.50 165 LEU A CA 1
ATOM 1304 C C . LEU A 1 165 ? -35.420 16.829 2.894 1.00 94.50 165 LEU A C 1
ATOM 1306 O O . LEU A 1 165 ? -36.268 17.404 2.214 1.00 94.50 165 LEU A O 1
ATOM 1310 N N . VAL A 1 166 ? -35.634 16.507 4.172 1.00 93.94 166 VAL A N 1
ATOM 1311 C CA . VAL A 1 166 ? -36.882 16.839 4.875 1.00 93.94 166 VAL A CA 1
ATOM 1312 C C . VAL A 1 166 ? -37.085 18.359 4.933 1.00 93.94 166 VAL A C 1
ATOM 1314 O O . VAL A 1 166 ? -38.172 18.843 4.618 1.00 93.94 166 VAL A O 1
ATOM 1317 N N . GLY A 1 167 ? -36.035 19.127 5.244 1.00 93.38 167 GLY A N 1
ATOM 1318 C CA . GLY A 1 167 ? -36.081 20.592 5.247 1.00 93.38 167 GLY A CA 1
ATOM 1319 C C . GLY A 1 167 ? -36.442 21.198 3.886 1.00 93.38 167 GLY A C 1
ATOM 1320 O O . GLY A 1 167 ? -37.295 22.084 3.817 1.00 93.38 167 GLY A O 1
ATOM 1321 N N . LEU A 1 168 ? -35.862 20.685 2.795 1.00 96.06 168 LEU A N 1
ATOM 1322 C CA . LEU A 1 168 ? -36.189 21.117 1.430 1.00 96.06 168 LEU A CA 1
ATOM 1323 C C . LEU A 1 168 ? -37.662 20.883 1.085 1.00 96.06 168 LEU A C 1
ATOM 1325 O O . LEU A 1 168 ? -38.298 21.763 0.505 1.00 96.06 168 LEU A O 1
ATOM 1329 N N . VAL A 1 169 ? -38.226 19.736 1.472 1.00 95.44 169 VAL A N 1
ATOM 1330 C CA . VAL A 1 169 ? -39.648 19.440 1.246 1.00 95.44 169 VAL A CA 1
ATOM 1331 C C . VAL A 1 169 ? -40.537 20.445 1.980 1.00 95.44 169 VAL A C 1
ATOM 1333 O O . VAL A 1 169 ? -41.443 21.010 1.369 1.00 95.44 169 VAL A O 1
ATOM 1336 N N . PHE A 1 170 ? -40.257 20.740 3.254 1.00 95.06 170 PHE A N 1
ATOM 1337 C CA . PHE A 1 170 ? -41.019 21.743 4.008 1.00 95.06 170 PHE A CA 1
ATOM 1338 C C . PHE A 1 170 ? -40.911 23.145 3.404 1.00 95.06 170 PHE A C 1
ATOM 1340 O O . PHE A 1 170 ? -41.909 23.863 3.338 1.00 95.06 170 PHE A O 1
ATOM 1347 N N . LEU A 1 171 ? -39.728 23.524 2.921 1.00 95.19 171 LEU A N 1
ATOM 1348 C CA . LEU A 1 171 ? -39.498 24.826 2.303 1.00 95.19 171 LEU A CA 1
ATOM 1349 C C . LEU A 1 171 ? -40.267 24.947 0.977 1.00 95.19 171 LEU A C 1
ATOM 1351 O O . LEU A 1 171 ? -40.959 25.941 0.757 1.00 95.19 171 LEU A O 1
ATOM 1355 N N . LEU A 1 172 ? -40.239 23.909 0.135 1.00 95.06 172 LEU A N 1
ATOM 1356 C CA . LEU A 1 172 ? -41.018 23.857 -1.106 1.00 95.06 172 LEU A CA 1
ATOM 1357 C C . LEU A 1 172 ? -42.526 23.918 -0.837 1.00 95.06 172 LEU A C 1
ATOM 1359 O O . LEU A 1 172 ? -43.226 24.716 -1.460 1.00 95.06 172 LEU A O 1
ATOM 1363 N N . VAL A 1 173 ? -43.031 23.131 0.118 1.00 95.06 173 VAL A N 1
ATOM 1364 C CA . VAL A 1 173 ? -44.448 23.159 0.514 1.00 95.06 173 VAL A CA 1
ATOM 1365 C C . VAL A 1 173 ? -44.831 24.542 1.047 1.00 95.06 173 VAL A C 1
ATOM 1367 O O . VAL A 1 173 ? -45.856 25.090 0.640 1.00 95.06 173 VAL A O 1
ATOM 1370 N N . GLY A 1 174 ? -43.984 25.153 1.878 1.00 92.88 174 GLY A N 1
ATOM 1371 C CA . GLY A 1 174 ? -44.174 26.511 2.384 1.00 92.88 174 GLY A CA 1
ATOM 1372 C C . GLY A 1 174 ? -44.246 27.556 1.269 1.00 92.88 174 GLY A C 1
ATOM 1373 O O . GLY A 1 174 ? -45.163 28.378 1.261 1.00 92.88 174 GLY A O 1
ATOM 1374 N N . ILE A 1 175 ? -43.351 27.491 0.277 1.00 92.88 175 ILE A N 1
ATOM 1375 C CA . ILE A 1 175 ? -43.381 28.371 -0.903 1.00 92.88 175 ILE A CA 1
ATOM 1376 C C . ILE A 1 175 ? -44.668 28.159 -1.711 1.00 92.88 175 ILE A C 1
ATOM 1378 O O . ILE A 1 175 ? -45.300 29.132 -2.131 1.00 92.88 175 ILE A O 1
ATOM 1382 N N . VAL A 1 176 ? -45.101 26.914 -1.924 1.00 88.31 176 VAL A N 1
ATOM 1383 C CA . VAL A 1 176 ? -46.342 26.617 -2.659 1.00 88.31 176 VAL A CA 1
ATOM 1384 C C . VAL A 1 176 ? -47.560 27.176 -1.924 1.00 88.31 176 VAL A C 1
ATOM 1386 O O . VAL A 1 176 ? -48.404 27.829 -2.538 1.00 88.31 176 VAL A O 1
ATOM 1389 N N . ILE A 1 177 ? -47.646 26.981 -0.608 1.00 87.94 177 ILE A N 1
ATOM 1390 C CA . ILE A 1 177 ? -48.731 27.535 0.209 1.00 87.94 177 ILE A CA 1
ATOM 1391 C C . ILE A 1 177 ? -48.689 29.068 0.173 1.00 87.94 177 ILE A C 1
ATOM 1393 O O . ILE A 1 177 ? -49.717 29.697 -0.075 1.00 87.94 177 ILE A O 1
ATOM 1397 N N . HIS A 1 178 ? -47.511 29.681 0.328 1.00 82.69 178 HIS A N 1
ATOM 1398 C CA . HIS A 1 178 ? -47.353 31.136 0.302 1.00 82.69 178 HIS A CA 1
ATOM 1399 C C . HIS A 1 178 ? -47.740 31.745 -1.056 1.00 82.69 178 HIS A C 1
ATOM 1401 O O . HIS A 1 178 ? -48.442 32.755 -1.120 1.00 82.69 178 HIS A O 1
ATOM 1407 N N . THR A 1 179 ? -47.336 31.114 -2.160 1.00 80.38 179 THR A N 1
ATOM 1408 C CA . THR A 1 179 ? -47.676 31.569 -3.517 1.00 80.38 179 THR A CA 1
ATOM 1409 C C . THR A 1 179 ? -49.155 31.365 -3.851 1.00 80.38 179 THR A C 1
ATOM 1411 O O . THR A 1 179 ? -49.730 32.203 -4.548 1.00 80.38 179 THR A O 1
ATOM 1414 N N . ARG A 1 180 ? -49.805 30.313 -3.327 1.00 78.00 180 ARG A N 1
ATOM 1415 C CA . ARG A 1 180 ? -51.264 30.131 -3.430 1.00 78.00 180 ARG A CA 1
ATOM 1416 C C . ARG A 1 180 ? -52.034 31.147 -2.589 1.00 78.00 180 ARG A C 1
ATOM 1418 O O . ARG A 1 180 ? -53.009 31.703 -3.087 1.00 78.00 180 ARG A O 1
ATOM 1425 N N . ALA A 1 181 ? -51.568 31.449 -1.376 1.00 76.62 181 ALA A N 1
ATOM 1426 C CA . ALA A 1 181 ? -52.156 32.479 -0.522 1.00 76.62 181 ALA A CA 1
ATOM 1427 C C . ALA A 1 181 ? -52.064 33.873 -1.165 1.00 76.62 181 ALA A C 1
ATOM 1429 O O . ALA A 1 181 ? -53.041 34.616 -1.154 1.00 76.62 181 ALA A O 1
ATOM 1430 N N . ARG A 1 182 ? -50.935 34.205 -1.813 1.00 73.62 182 ARG A N 1
ATOM 1431 C CA . ARG A 1 182 ? -50.793 35.465 -2.565 1.00 73.62 182 ARG A CA 1
ATOM 1432 C C . ARG A 1 182 ? -51.665 35.546 -3.819 1.00 73.62 182 ARG A C 1
ATOM 1434 O O . ARG A 1 182 ? -51.971 36.652 -4.249 1.00 73.62 182 ARG A O 1
ATOM 1441 N N . LYS A 1 183 ? -52.030 34.420 -4.442 1.00 69.75 183 LYS A N 1
ATOM 1442 C CA . LYS A 1 183 ? -52.770 34.435 -5.716 1.00 69.75 183 LYS A CA 1
ATOM 1443 C C . LYS A 1 183 ? -54.295 34.499 -5.579 1.00 69.75 183 LYS A C 1
ATOM 1445 O O . LYS A 1 183 ? -54.925 34.847 -6.572 1.00 69.75 183 LYS A O 1
ATOM 1450 N N . GLY A 1 184 ? -54.879 34.237 -4.404 1.00 60.69 184 GLY A N 1
ATOM 1451 C CA . GLY A 1 184 ? -56.340 34.193 -4.214 1.00 60.69 184 GLY A CA 1
ATOM 1452 C C . GLY A 1 184 ? -57.035 33.116 -5.081 1.00 60.69 184 GLY A C 1
ATOM 1453 O O . GLY A 1 184 ? -56.492 32.667 -6.093 1.00 60.69 184 GLY A O 1
ATOM 1454 N N . PRO A 1 185 ? -58.227 32.618 -4.712 1.00 58.97 185 PRO A N 1
ATOM 1455 C CA . PRO A 1 185 ? -58.881 31.554 -5.472 1.00 58.97 185 PRO A CA 1
ATOM 1456 C C . PRO A 1 185 ? -59.377 32.073 -6.832 1.00 58.97 185 PRO A C 1
ATOM 1458 O O . PRO A 1 185 ? -60.307 32.877 -6.900 1.00 58.97 185 PRO A O 1
ATOM 1461 N N . LYS A 1 186 ? -58.797 31.587 -7.940 1.00 58.62 186 LYS A N 1
ATOM 1462 C CA . LYS A 1 186 ? -59.384 31.776 -9.277 1.00 58.62 186 LYS A CA 1
ATOM 1463 C C . LYS A 1 186 ? -60.612 30.868 -9.414 1.00 58.62 186 LYS A C 1
ATOM 1465 O O . LYS A 1 186 ? -60.465 29.658 -9.563 1.00 58.62 186 LYS A O 1
ATOM 1470 N N . ARG A 1 187 ? -61.816 31.454 -9.362 1.00 45.47 187 ARG A N 1
ATOM 1471 C CA . ARG A 1 187 ? -63.085 30.799 -9.737 1.00 45.47 187 ARG A CA 1
ATOM 1472 C C . ARG A 1 187 ? -63.017 30.360 -11.205 1.00 45.47 187 ARG A C 1
ATOM 1474 O O . ARG A 1 187 ? -62.933 31.213 -12.084 1.00 45.47 187 ARG A O 1
ATOM 1481 N N . SER A 1 188 ? -63.093 29.058 -11.473 1.00 41.59 188 SER A N 1
ATOM 1482 C CA . SER A 1 188 ? -63.436 28.534 -12.798 1.00 41.59 188 SER A CA 1
ATOM 1483 C C . SER A 1 188 ? -64.959 28.430 -12.917 1.00 41.59 188 SER A C 1
ATOM 1485 O O . SER A 1 188 ? -65.599 27.720 -12.143 1.00 41.59 188 SER A O 1
ATOM 1487 N N . SER A 1 189 ? -65.552 29.167 -13.861 1.00 41.69 189 SER A N 1
ATOM 1488 C CA . SER A 1 189 ? -66.970 29.048 -14.214 1.00 41.69 189 SER A CA 1
ATOM 1489 C C . SER A 1 189 ? -67.195 27.866 -15.155 1.00 41.69 189 SER A C 1
ATOM 1491 O O . SER A 1 189 ? -66.473 27.734 -16.141 1.00 41.69 189 SER A O 1
ATOM 1493 N N . SER A 1 190 ? -68.230 27.065 -14.899 1.00 36.31 190 SER A N 1
ATOM 1494 C CA . SER A 1 190 ? -68.771 26.091 -15.854 1.00 36.31 190 SER A CA 1
ATOM 1495 C C . SER A 1 190 ? -70.267 25.852 -15.590 1.00 36.31 190 SER A C 1
ATOM 1497 O O . SER A 1 190 ? -70.631 25.063 -14.726 1.00 36.31 190 SER A O 1
ATOM 1499 N N . SER A 1 191 ? -71.078 26.614 -16.332 1.00 40.38 191 SER A N 1
ATOM 1500 C CA . SER A 1 191 ? -72.441 26.419 -16.865 1.00 40.38 191 SER A CA 1
ATOM 1501 C C . SER A 1 191 ? -73.442 25.440 -16.230 1.00 40.38 191 SER A C 1
ATOM 1503 O O . SER A 1 191 ? -73.214 24.236 -16.234 1.00 40.38 191 SER A O 1
ATOM 1505 N N . THR A 1 192 ? -74.666 25.926 -15.949 1.00 35.72 192 THR A N 1
ATOM 1506 C CA . THR A 1 192 ? -75.920 25.228 -16.327 1.00 35.72 192 THR A CA 1
ATOM 1507 C C . THR A 1 192 ? -77.100 26.208 -16.534 1.00 35.72 192 THR A C 1
ATOM 1509 O O . THR A 1 192 ? -77.466 26.938 -15.622 1.00 35.72 192 THR A O 1
ATOM 1512 N N . ALA A 1 193 ? -77.629 26.187 -17.767 1.00 44.84 193 ALA A N 1
ATOM 1513 C CA . ALA A 1 193 ? -78.981 26.454 -18.302 1.00 44.84 193 ALA A CA 1
ATOM 1514 C C . ALA A 1 193 ? -79.941 27.509 -17.702 1.00 44.84 193 ALA A C 1
ATOM 1516 O O . ALA A 1 193 ? -80.360 27.392 -16.555 1.00 44.84 193 ALA A O 1
ATOM 1517 N N . THR A 1 194 ? -80.512 28.344 -18.591 1.00 40.00 194 THR A N 1
ATOM 1518 C CA . THR A 1 194 ? -81.902 28.826 -18.453 1.00 40.00 194 THR A CA 1
ATOM 1519 C C . THR A 1 194 ? -82.585 28.981 -19.823 1.00 40.00 194 THR A C 1
ATOM 1521 O O . THR A 1 194 ? -82.130 29.746 -20.669 1.00 40.00 194 THR A O 1
ATOM 1524 N N . LEU A 1 195 ? -83.690 28.249 -20.020 1.00 46.19 195 LEU A N 1
ATOM 1525 C CA . LEU A 1 195 ? -84.734 28.494 -21.028 1.00 46.19 195 LEU A CA 1
ATOM 1526 C C . LEU A 1 195 ? -85.383 29.879 -20.830 1.00 46.19 195 LEU A C 1
ATOM 1528 O O . LEU A 1 195 ? -85.709 30.200 -19.688 1.00 46.19 195 LEU A O 1
ATOM 1532 N N . ARG A 1 196 ? -85.773 30.573 -21.914 1.00 39.84 196 ARG A N 1
ATOM 1533 C CA . ARG A 1 196 ? -87.189 30.937 -22.185 1.00 39.84 196 ARG A CA 1
ATOM 1534 C C . ARG A 1 196 ? -87.404 31.739 -23.479 1.00 39.84 196 ARG A C 1
ATOM 1536 O O . ARG A 1 196 ? -86.637 32.652 -23.753 1.00 39.84 196 ARG A O 1
ATOM 1543 N N . SER A 1 197 ? -88.527 31.369 -24.117 1.00 41.41 197 SER A N 1
ATOM 1544 C CA . SER A 1 197 ? -89.491 32.109 -24.963 1.00 41.41 197 SER A CA 1
ATOM 1545 C C . SER A 1 197 ? -88.993 32.895 -26.165 1.00 41.41 197 SER A C 1
ATOM 1547 O O . SER A 1 197 ? -88.383 33.962 -25.946 1.00 41.41 197 SER A O 1
#

Foldseek 3Di:
DDDPVVVVVVVVVVVVVVVVVVVVVPPPDPPDKDWDWDWDWDADPQLPDIWTKIFIAIPNRGQKMDTLVVLAIDGPHPVCVVVRVVQRVPCVNSVVSNCCSVVPRNVVSVVCCVPPVVDFWDWDWDKDWDDDPDPDPDTDIDIDTGRGDDDPCPVVVVVVVVVVVVVVVVVVVVVVVVVDVVVPDDDDDDDDDDDDD

Nearest PDB structures (foldseek):
  4i0p-assembly1_D  TM=9.299E-01  e=1.350E-16  Homo sapiens
  6biz-assembly1_B  TM=9.095E-01  e=1.950E-13  Homo sapiens
  7yx9-assembly2_D  TM=9.099E-01  e=2.461E-13  Homo sapiens
  1ktd-assembly1_B  TM=9.195E-01  e=3.490E-13  Columba livia
  1fne-assembly1_B  TM=9.117E-01  e=7.437E-13  Mus musculus